Protein AF-A0AAW9Q5Q1-F1 (afdb_monomer)

Structure (mmCIF, N/CA/C/O backbone):
data_AF-A0AAW9Q5Q1-F1
#
_entry.id   AF-A0AAW9Q5Q1-F1
#
loop_
_atom_site.group_PDB
_atom_site.id
_atom_site.type_symbol
_atom_site.label_atom_id
_atom_site.label_alt_id
_atom_site.label_comp_id
_atom_site.label_asym_id
_atom_site.label_entity_id
_atom_site.label_seq_id
_atom_site.pdbx_PDB_ins_code
_atom_site.Cartn_x
_atom_site.Cartn_y
_atom_site.Cartn_z
_atom_site.occupancy
_atom_site.B_iso_or_equiv
_atom_site.auth_seq_id
_atom_site.auth_comp_id
_atom_site.auth_asym_id
_atom_site.auth_atom_id
_atom_site.pdbx_PDB_model_num
ATOM 1 N N . MET A 1 1 ? 10.156 8.462 -27.350 1.00 84.69 1 MET A N 1
ATOM 2 C CA . MET A 1 1 ? 9.986 7.438 -26.297 1.00 84.69 1 MET A CA 1
ATOM 3 C C . MET A 1 1 ? 8.767 6.543 -26.517 1.00 84.69 1 MET A C 1
ATOM 5 O O . MET A 1 1 ? 8.974 5.349 -26.672 1.00 84.69 1 MET A O 1
ATOM 9 N N . GLN A 1 2 ? 7.531 7.062 -26.599 1.00 87.19 2 GLN A N 1
ATOM 10 C CA . GLN A 1 2 ? 6.321 6.231 -26.801 1.00 87.19 2 GLN A CA 1
ATOM 11 C C . GLN A 1 2 ? 6.418 5.290 -28.018 1.00 87.19 2 GLN A C 1
ATOM 13 O O . GLN A 1 2 ? 6.232 4.084 -27.881 1.00 87.19 2 GLN A O 1
ATOM 18 N N . ASN A 1 3 ? 6.809 5.815 -29.186 1.00 87.56 3 ASN A N 1
ATOM 19 C CA . ASN A 1 3 ? 6.997 5.007 -30.400 1.00 87.56 3 ASN A CA 1
ATOM 20 C C . ASN A 1 3 ? 8.077 3.926 -30.231 1.00 87.56 3 ASN A C 1
ATOM 22 O O . ASN A 1 3 ? 7.884 2.798 -30.675 1.00 87.56 3 ASN A O 1
ATOM 26 N N . THR A 1 4 ? 9.180 4.247 -29.545 1.00 88.12 4 THR A N 1
ATOM 27 C CA . THR A 1 4 ? 10.246 3.288 -29.212 1.00 88.12 4 THR A CA 1
ATOM 28 C C . THR A 1 4 ? 9.695 2.132 -28.375 1.00 88.12 4 THR A C 1
ATOM 30 O O . THR A 1 4 ? 9.920 0.970 -28.703 1.00 88.12 4 THR A O 1
ATOM 33 N N . LEU A 1 5 ? 8.940 2.442 -27.314 1.00 90.19 5 LEU A N 1
ATOM 34 C CA . LEU A 1 5 ? 8.347 1.443 -26.424 1.00 90.19 5 LEU A CA 1
ATOM 35 C C . LEU A 1 5 ? 7.336 0.561 -27.166 1.00 90.19 5 LEU A C 1
ATOM 37 O O . LEU A 1 5 ? 7.416 -0.661 -27.069 1.00 90.19 5 LEU A O 1
ATOM 41 N N . ARG A 1 6 ? 6.431 1.161 -27.954 1.00 89.88 6 ARG A N 1
ATOM 42 C CA . ARG A 1 6 ? 5.458 0.417 -28.771 1.00 89.88 6 ARG A CA 1
ATOM 43 C C . ARG A 1 6 ? 6.152 -0.516 -29.760 1.00 89.88 6 ARG A C 1
ATOM 45 O O . ARG A 1 6 ? 5.805 -1.693 -29.825 1.00 89.88 6 ARG A O 1
ATOM 52 N N . SER A 1 7 ? 7.155 -0.009 -30.479 1.00 90.62 7 SER A N 1
ATOM 53 C CA . SER A 1 7 ? 7.924 -0.804 -31.435 1.00 90.62 7 SER A CA 1
ATOM 54 C C . SER A 1 7 ? 8.575 -2.004 -30.757 1.00 90.62 7 SER A C 1
ATOM 56 O O . SER A 1 7 ? 8.438 -3.107 -31.267 1.00 90.62 7 SER A O 1
ATOM 58 N N . LEU A 1 8 ? 9.236 -1.818 -29.610 1.00 90.94 8 LEU A N 1
ATOM 59 C CA . LEU A 1 8 ? 9.906 -2.910 -28.898 1.00 90.94 8 LEU A CA 1
ATOM 60 C C . LEU A 1 8 ? 8.925 -3.930 -28.317 1.00 90.94 8 LEU A C 1
ATOM 62 O O . LEU A 1 8 ? 9.209 -5.124 -28.324 1.00 90.94 8 LEU A O 1
ATOM 66 N N . ILE A 1 9 ? 7.758 -3.491 -27.840 1.00 91.31 9 ILE A N 1
ATOM 67 C CA . ILE A 1 9 ? 6.713 -4.409 -27.368 1.00 91.31 9 ILE A CA 1
ATOM 68 C C . ILE A 1 9 ? 6.204 -5.291 -28.511 1.00 91.31 9 ILE A C 1
ATOM 70 O O . ILE A 1 9 ? 5.976 -6.479 -28.294 1.00 91.31 9 ILE A O 1
ATOM 74 N N . GLN A 1 10 ? 6.069 -4.735 -29.718 1.00 88.25 10 GLN A N 1
ATOM 75 C CA . GLN A 1 10 ? 5.626 -5.471 -30.904 1.00 88.25 10 GLN A CA 1
ATOM 76 C C . GLN A 1 10 ? 6.724 -6.357 -31.509 1.00 88.25 10 GLN A C 1
ATOM 78 O O . GLN A 1 10 ? 6.424 -7.455 -31.969 1.00 88.25 10 GLN A O 1
ATOM 83 N N . SER A 1 11 ? 7.982 -5.901 -31.520 1.00 86.19 11 SER A N 1
ATOM 84 C CA . SER A 1 11 ? 9.087 -6.576 -32.215 1.00 86.19 11 SER A CA 1
ATOM 85 C C . SER A 1 11 ? 9.863 -7.589 -31.367 1.00 86.19 11 SER A C 1
ATOM 87 O O . SER A 1 11 ? 10.643 -8.355 -31.928 1.00 86.19 11 SER A O 1
ATOM 89 N N . GLY A 1 12 ? 9.651 -7.623 -30.045 1.00 81.44 12 GLY A N 1
ATOM 90 C CA . GLY A 1 12 ? 10.253 -8.607 -29.137 1.00 81.44 12 GLY A CA 1
ATOM 91 C C . GLY A 1 12 ? 11.091 -7.976 -28.026 1.00 81.44 12 GLY A C 1
ATOM 92 O O . GLY A 1 12 ? 12.317 -8.046 -28.035 1.00 81.44 12 GLY A O 1
ATOM 93 N N . TRP A 1 13 ? 10.436 -7.388 -27.023 1.00 89.69 13 TRP A N 1
ATOM 94 C CA . TRP A 1 13 ? 11.090 -6.709 -25.895 1.00 89.69 13 TRP A CA 1
ATOM 95 C C . TRP A 1 13 ? 12.001 -7.626 -25.063 1.00 89.69 13 TRP A C 1
ATOM 97 O O . TRP A 1 13 ? 12.883 -7.135 -24.361 1.00 89.69 13 TRP A O 1
ATOM 107 N N . GLN A 1 14 ? 11.806 -8.945 -25.134 1.00 89.75 14 GLN A N 1
ATOM 108 C CA . GLN A 1 14 ? 12.560 -9.942 -24.373 1.00 89.75 14 GLN A CA 1
ATOM 109 C C . GLN A 1 14 ? 14.050 -9.959 -24.736 1.00 89.75 14 GLN A C 1
ATOM 111 O O . GLN A 1 14 ? 14.874 -10.271 -23.879 1.00 89.75 14 GLN A O 1
ATOM 116 N N . SER A 1 15 ? 14.410 -9.603 -25.974 1.00 91.31 15 SER A N 1
ATOM 117 C CA . SER A 1 15 ? 15.810 -9.508 -26.404 1.00 91.31 15 SER A CA 1
ATOM 118 C C . SER A 1 15 ? 16.468 -8.179 -26.026 1.00 91.31 15 SER A C 1
ATOM 120 O O . SER A 1 15 ? 17.655 -8.002 -26.285 1.00 91.31 15 SER A O 1
ATOM 122 N N . ASN A 1 16 ? 15.723 -7.243 -25.425 1.00 94.81 16 ASN A N 1
ATOM 123 C CA . ASN A 1 16 ? 16.218 -5.944 -24.986 1.00 94.81 16 ASN A CA 1
ATOM 124 C C . ASN A 1 16 ? 16.379 -5.925 -23.446 1.00 94.81 16 ASN A C 1
ATOM 126 O O . ASN A 1 16 ? 15.389 -5.803 -22.715 1.00 94.81 16 ASN A O 1
ATOM 130 N N . PRO A 1 17 ? 17.619 -6.018 -22.924 1.00 95.88 17 PRO A N 1
ATOM 131 C CA . PRO A 1 17 ? 17.900 -5.994 -21.488 1.00 95.88 17 PRO A CA 1
ATOM 132 C C . PRO A 1 17 ? 17.318 -4.797 -20.722 1.00 95.88 17 PRO A C 1
ATOM 134 O O . PRO A 1 17 ? 16.882 -4.960 -19.578 1.00 95.88 17 PRO A O 1
ATOM 137 N N . ALA A 1 18 ? 17.289 -3.604 -21.324 1.00 95.50 18 ALA A N 1
ATOM 138 C CA . ALA A 1 18 ? 16.719 -2.411 -20.698 1.00 95.50 18 ALA A CA 1
ATOM 139 C C . ALA A 1 18 ? 15.202 -2.563 -20.503 1.00 95.50 18 ALA A C 1
ATOM 141 O O . ALA A 1 18 ? 14.685 -2.353 -19.402 1.00 95.50 18 ALA A O 1
ATOM 142 N N . MET A 1 19 ? 14.499 -3.030 -21.539 1.00 95.25 19 MET A N 1
ATOM 143 C CA . MET A 1 19 ? 13.068 -3.333 -21.454 1.00 95.25 19 MET A CA 1
ATOM 144 C C . MET A 1 19 ? 12.773 -4.427 -20.430 1.00 95.25 19 MET A C 1
ATOM 146 O O . MET A 1 19 ? 11.847 -4.280 -19.634 1.00 95.25 19 MET A O 1
ATOM 150 N N . HIS A 1 20 ? 13.583 -5.488 -20.381 1.00 95.06 20 HIS A N 1
ATOM 151 C CA . HIS A 1 20 ? 13.410 -6.539 -19.381 1.00 95.06 20 HIS A CA 1
ATOM 152 C C . HIS A 1 20 ? 13.513 -5.994 -17.950 1.00 95.06 20 HIS A C 1
ATOM 154 O O . HIS A 1 20 ? 12.745 -6.399 -17.074 1.00 95.06 20 HIS A O 1
ATOM 160 N N . LYS A 1 21 ? 14.429 -5.052 -17.692 1.00 95.25 21 LYS A N 1
ATOM 161 C CA . LYS A 1 21 ? 14.525 -4.389 -16.385 1.00 95.25 21 LYS A CA 1
ATOM 162 C C . LYS A 1 21 ? 13.279 -3.568 -16.064 1.00 95.25 21 LYS A C 1
ATOM 164 O O . LYS A 1 21 ? 12.769 -3.703 -14.959 1.00 95.25 21 LYS A O 1
ATOM 169 N N . ILE A 1 22 ? 12.763 -2.784 -17.012 1.00 95.19 22 ILE A N 1
ATOM 170 C CA . ILE A 1 22 ? 11.556 -1.963 -16.809 1.00 95.19 22 ILE A CA 1
ATOM 171 C C . ILE A 1 22 ? 10.331 -2.840 -16.519 1.00 95.19 22 ILE A C 1
ATOM 173 O O . ILE A 1 22 ? 9.638 -2.612 -15.531 1.00 95.19 22 ILE A O 1
ATOM 177 N N . ILE A 1 23 ? 10.085 -3.869 -17.335 1.00 95.62 23 ILE A N 1
ATOM 178 C CA . ILE A 1 23 ? 8.922 -4.756 -17.170 1.00 95.62 23 ILE A CA 1
ATOM 179 C C . ILE A 1 23 ? 9.030 -5.580 -15.880 1.00 95.62 23 ILE A C 1
ATOM 181 O O . ILE A 1 23 ? 8.045 -5.724 -15.155 1.00 95.62 23 ILE A O 1
ATOM 185 N N . SER A 1 24 ? 10.223 -6.088 -15.548 1.00 95.38 24 SER A N 1
ATOM 186 C CA . SER A 1 24 ? 10.443 -6.807 -14.287 1.00 95.38 24 SER A CA 1
ATOM 187 C C . SER A 1 24 ? 10.256 -5.902 -13.067 1.00 95.38 24 SER A C 1
ATOM 189 O O . SER A 1 24 ? 9.678 -6.332 -12.070 1.00 95.38 24 SER A O 1
ATOM 191 N N . ASP A 1 25 ? 10.716 -4.653 -13.137 1.00 96.12 25 ASP A N 1
ATOM 192 C CA . ASP A 1 25 ? 10.523 -3.666 -12.077 1.00 96.12 25 ASP A CA 1
ATOM 193 C C . ASP A 1 25 ? 9.037 -3.315 -11.907 1.00 96.12 25 ASP A C 1
ATOM 195 O O . ASP A 1 25 ? 8.519 -3.376 -10.796 1.00 96.12 25 ASP A O 1
ATOM 199 N N . TYR A 1 26 ? 8.304 -3.102 -13.002 1.00 95.62 26 TYR A N 1
ATOM 200 C CA . TYR A 1 26 ? 6.851 -2.906 -12.974 1.00 95.62 26 TYR A CA 1
ATOM 201 C C . TYR A 1 26 ? 6.104 -4.094 -12.335 1.00 95.62 26 TYR A C 1
ATOM 203 O O . TYR A 1 26 ? 5.207 -3.906 -11.511 1.00 95.62 26 TYR A O 1
ATOM 211 N N . ALA A 1 27 ? 6.515 -5.331 -12.632 1.00 96.75 27 ALA A N 1
ATOM 212 C CA . ALA A 1 27 ? 5.960 -6.516 -11.975 1.00 96.75 27 ALA A CA 1
ATOM 213 C C . ALA A 1 27 ? 6.239 -6.516 -10.460 1.00 96.75 27 ALA A C 1
ATOM 215 O O . ALA A 1 27 ? 5.338 -6.781 -9.661 1.00 96.75 27 ALA A O 1
ATOM 216 N N . LYS A 1 28 ? 7.470 -6.178 -10.044 1.00 96.31 28 LYS A N 1
ATOM 217 C CA . LYS A 1 28 ? 7.860 -6.079 -8.625 1.00 96.31 28 LYS A CA 1
ATOM 218 C C . LYS A 1 28 ? 7.087 -4.991 -7.885 1.00 96.31 28 LYS A C 1
ATOM 220 O O . LYS A 1 28 ? 6.709 -5.207 -6.736 1.00 96.31 28 LYS A O 1
ATOM 225 N N . TYR A 1 29 ? 6.825 -3.860 -8.535 1.00 94.56 29 TYR A N 1
ATOM 226 C CA . TYR A 1 29 ? 6.002 -2.776 -8.002 1.00 94.56 29 TYR A CA 1
ATOM 227 C C . TYR A 1 29 ? 4.614 -3.286 -7.600 1.00 94.56 29 TYR A C 1
ATOM 229 O O . TYR A 1 29 ? 4.195 -3.149 -6.447 1.00 94.56 29 TYR A O 1
ATOM 237 N N . HIS A 1 30 ? 3.932 -3.960 -8.524 1.00 96.44 30 HIS A N 1
ATOM 238 C CA . HIS A 1 30 ? 2.610 -4.517 -8.264 1.00 96.44 30 HIS A CA 1
ATOM 239 C C . HIS A 1 30 ? 2.651 -5.692 -7.278 1.00 96.44 30 HIS A C 1
ATOM 241 O O . HIS A 1 30 ? 1.782 -5.796 -6.413 1.00 96.44 30 HIS A O 1
ATOM 247 N N . ALA A 1 31 ? 3.688 -6.532 -7.327 1.00 97.00 31 ALA A N 1
ATOM 248 C CA . ALA A 1 31 ? 3.880 -7.605 -6.355 1.00 97.00 31 ALA A CA 1
ATOM 249 C C . ALA A 1 31 ? 4.057 -7.066 -4.923 1.00 97.00 31 ALA A C 1
ATOM 251 O O . ALA A 1 31 ? 3.482 -7.620 -3.987 1.00 97.00 31 ALA A O 1
ATOM 252 N N . ALA A 1 32 ? 4.785 -5.960 -4.735 1.00 96.06 32 ALA A N 1
ATOM 253 C CA . ALA A 1 32 ? 4.930 -5.317 -3.430 1.00 96.06 32 ALA A CA 1
ATOM 254 C C . ALA A 1 32 ? 3.574 -4.860 -2.862 1.00 96.06 32 ALA A C 1
ATOM 256 O O . ALA A 1 32 ? 3.294 -5.080 -1.680 1.00 96.06 32 ALA A O 1
ATOM 257 N N . LEU A 1 33 ? 2.706 -4.289 -3.707 1.00 95.88 33 LEU A N 1
ATOM 258 C CA . LEU A 1 33 ? 1.334 -3.937 -3.331 1.00 95.88 33 LEU A CA 1
ATOM 259 C C . LEU A 1 33 ? 0.493 -5.160 -2.959 1.00 95.88 33 LEU A C 1
ATOM 261 O O . LEU A 1 33 ? -0.235 -5.116 -1.968 1.00 95.88 33 LEU A O 1
ATOM 265 N N . VAL A 1 34 ? 0.602 -6.250 -3.721 1.00 97.88 34 VAL A N 1
ATOM 266 C CA . VAL A 1 34 ? -0.107 -7.508 -3.441 1.00 97.88 34 VAL A CA 1
ATOM 267 C C . VAL A 1 34 ? 0.318 -8.083 -2.095 1.00 97.88 34 VAL A C 1
ATOM 269 O O . VAL A 1 34 ? -0.537 -8.461 -1.299 1.00 97.88 34 VAL A O 1
ATOM 272 N N . ILE A 1 35 ? 1.621 -8.112 -1.805 1.00 97.38 35 ILE A N 1
ATOM 273 C CA . ILE A 1 35 ? 2.157 -8.681 -0.564 1.00 97.38 35 ILE A CA 1
ATOM 274 C C . ILE A 1 35 ? 1.750 -7.829 0.643 1.00 97.38 35 ILE A C 1
ATOM 276 O O . ILE A 1 35 ? 1.148 -8.341 1.588 1.00 97.38 35 ILE A O 1
ATOM 280 N N . ALA A 1 36 ? 2.038 -6.524 0.620 1.00 96.44 36 ALA A N 1
ATOM 281 C CA . ALA A 1 36 ? 1.730 -5.646 1.749 1.00 96.44 36 ALA A CA 1
ATOM 282 C C . ALA A 1 36 ? 0.219 -5.459 1.934 1.00 96.44 36 ALA A C 1
ATOM 284 O O . ALA A 1 36 ? -0.298 -5.579 3.046 1.00 96.44 36 ALA A O 1
ATOM 285 N N . GLY A 1 37 ? -0.504 -5.219 0.839 1.00 97.31 37 GLY A N 1
ATOM 286 C CA . GLY A 1 37 ? -1.958 -5.126 0.833 1.00 97.31 37 GLY A CA 1
ATOM 287 C C . GLY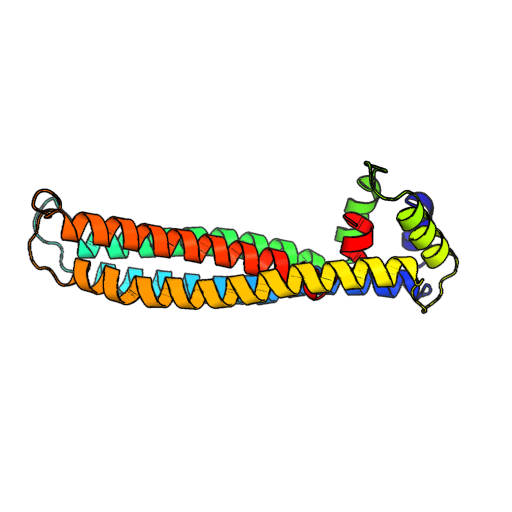 A 1 37 ? -2.628 -6.423 1.278 1.00 97.31 37 GLY A C 1
ATOM 288 O O . GLY A 1 37 ? -3.575 -6.383 2.062 1.00 97.31 37 GLY A O 1
ATOM 289 N N . GLY A 1 38 ? -2.115 -7.574 0.840 1.00 98.12 38 GLY A N 1
ATOM 290 C CA . GLY A 1 38 ? -2.593 -8.895 1.242 1.00 98.12 38 GLY A CA 1
ATOM 291 C C . GLY A 1 38 ? -2.420 -9.133 2.740 1.00 98.12 38 GLY A C 1
ATOM 292 O O . GLY A 1 38 ? -3.372 -9.537 3.406 1.00 98.12 38 GLY A O 1
ATOM 293 N N . LEU A 1 39 ? -1.257 -8.787 3.303 1.00 98.31 39 LEU A N 1
ATOM 294 C CA . LEU A 1 39 ? -1.018 -8.870 4.745 1.00 98.31 39 LEU A CA 1
ATOM 295 C C . LEU A 1 39 ? -2.024 -8.022 5.540 1.00 98.31 39 LEU A C 1
ATOM 297 O O . LEU A 1 39 ? -2.664 -8.530 6.463 1.00 98.31 39 LEU A O 1
ATOM 301 N N . PHE A 1 40 ? -2.217 -6.753 5.165 1.00 98.12 40 PHE A N 1
ATOM 302 C CA . PHE A 1 40 ? -3.206 -5.893 5.824 1.00 98.12 40 PHE A CA 1
ATOM 303 C C . PHE A 1 40 ? -4.638 -6.404 5.644 1.00 98.12 40 PHE A C 1
ATOM 305 O O . PHE A 1 40 ? -5.420 -6.366 6.591 1.00 98.12 40 PHE A O 1
ATOM 312 N N . THR A 1 41 ? -4.971 -6.944 4.471 1.00 98.56 41 THR A N 1
ATOM 313 C CA . THR A 1 41 ? -6.277 -7.561 4.202 1.00 98.56 41 THR A CA 1
ATOM 314 C C . THR A 1 41 ? -6.539 -8.724 5.158 1.00 98.56 41 THR A C 1
ATOM 316 O O . THR A 1 41 ? -7.585 -8.758 5.804 1.00 98.56 41 THR A O 1
ATOM 319 N N . LEU A 1 42 ? -5.577 -9.638 5.327 1.00 98.69 42 LEU A N 1
ATOM 320 C CA . LEU A 1 42 ? -5.700 -10.774 6.248 1.00 98.69 42 LEU A CA 1
ATOM 321 C C . LEU A 1 42 ? -5.868 -10.322 7.705 1.00 98.69 42 LEU A C 1
ATOM 323 O O . LEU A 1 42 ? -6.707 -10.866 8.430 1.00 98.69 42 LEU A O 1
ATOM 327 N N . ILE A 1 43 ? -5.118 -9.300 8.129 1.00 98.50 43 ILE A N 1
ATOM 328 C CA . ILE A 1 43 ? -5.251 -8.703 9.466 1.00 98.50 43 ILE A CA 1
ATOM 329 C C . ILE A 1 43 ? -6.654 -8.109 9.651 1.00 98.50 43 ILE A C 1
ATOM 331 O O . ILE A 1 43 ? -7.306 -8.373 10.662 1.00 98.50 43 ILE A O 1
ATOM 335 N N . LEU A 1 44 ? -7.152 -7.344 8.677 1.00 98.56 44 LEU A N 1
ATOM 336 C CA . LEU A 1 44 ? -8.465 -6.699 8.743 1.00 98.56 44 LEU A CA 1
ATOM 337 C C . LEU A 1 44 ? -9.618 -7.711 8.729 1.00 98.56 44 LEU A C 1
ATOM 339 O O . LEU A 1 44 ? -10.558 -7.554 9.508 1.00 98.56 44 LEU A O 1
ATOM 343 N N . ILE A 1 45 ? -9.534 -8.776 7.923 1.00 98.69 45 ILE A N 1
ATOM 344 C CA . ILE A 1 45 ? -10.502 -9.886 7.943 1.00 98.69 45 ILE A CA 1
ATOM 345 C C . ILE A 1 45 ? -10.507 -10.547 9.322 1.00 98.69 45 ILE A C 1
ATOM 347 O O . ILE A 1 45 ? -11.570 -10.734 9.915 1.00 98.69 45 ILE A O 1
ATOM 351 N N . SER A 1 46 ? -9.325 -10.846 9.866 1.00 98.62 46 SER A N 1
ATOM 352 C CA . SER A 1 46 ? -9.187 -11.464 11.190 1.00 98.62 46 SER A CA 1
ATOM 353 C C . SER A 1 46 ? -9.798 -10.589 12.288 1.00 98.62 46 SER A C 1
ATOM 355 O O . SER A 1 46 ? -10.532 -11.086 13.146 1.00 98.62 46 SER A O 1
ATOM 357 N N . LEU A 1 47 ? -9.561 -9.273 12.237 1.00 97.88 47 LEU A N 1
ATOM 358 C CA . LEU A 1 47 ? -10.176 -8.299 13.139 1.00 97.88 47 LEU A CA 1
ATOM 359 C C . LEU A 1 47 ? -11.698 -8.246 12.971 1.00 97.88 47 LEU A C 1
ATOM 361 O O . LEU A 1 47 ? -12.415 -8.278 13.971 1.00 97.88 47 LEU A O 1
ATOM 365 N N . SER A 1 48 ? -12.200 -8.216 11.736 1.00 98.44 48 SER A N 1
ATOM 366 C CA . SER A 1 48 ? -13.638 -8.192 11.454 1.00 98.44 48 SER A CA 1
ATOM 367 C C . SER A 1 48 ? -14.336 -9.423 12.027 1.00 98.44 48 SER A C 1
ATOM 369 O O . SER A 1 48 ? -15.301 -9.294 12.787 1.00 98.44 48 SER A O 1
ATOM 371 N N . VAL A 1 49 ? -13.784 -10.615 11.777 1.00 98.44 49 VAL A N 1
ATOM 372 C CA . VAL A 1 49 ? -14.272 -11.882 12.338 1.00 98.44 49 VAL A CA 1
ATOM 373 C C . VAL A 1 49 ? -14.238 -11.847 13.864 1.00 98.44 49 VAL A C 1
ATOM 375 O O . VAL A 1 49 ? -15.243 -12.154 14.509 1.00 98.44 49 VAL A O 1
ATOM 378 N N . PHE A 1 50 ? -13.120 -11.423 14.461 1.00 98.12 50 PHE A N 1
ATOM 379 C CA . PHE A 1 50 ? -12.988 -11.297 15.912 1.00 98.12 50 PHE A CA 1
ATOM 380 C C . PHE A 1 50 ? -14.068 -10.383 16.513 1.00 98.12 50 PHE A C 1
ATOM 382 O O . PHE A 1 50 ? -14.737 -10.760 17.482 1.00 98.12 50 PHE A O 1
ATOM 389 N N . PHE A 1 51 ? -14.285 -9.203 15.930 1.00 97.75 51 PHE A N 1
ATOM 390 C CA . PHE A 1 51 ? -15.288 -8.254 16.402 1.00 97.75 51 PHE A CA 1
ATOM 391 C C . PHE A 1 51 ? -16.716 -8.762 16.198 1.00 97.75 51 PHE A C 1
ATOM 393 O O . PHE A 1 51 ? -17.554 -8.580 17.082 1.00 97.75 51 PHE A O 1
ATOM 400 N N . TRP A 1 52 ? -16.988 -9.486 15.112 1.00 97.69 52 TRP A N 1
ATOM 401 C CA . TRP A 1 52 ? -18.289 -10.110 14.878 1.00 97.69 52 TRP A CA 1
ATOM 402 C C . TRP A 1 52 ? -18.589 -11.226 15.886 1.00 97.69 52 TRP A C 1
ATOM 404 O O . TRP A 1 52 ? -19.705 -11.322 16.404 1.00 97.69 52 TRP A O 1
ATOM 414 N N . ILE A 1 53 ? -17.581 -12.035 16.236 1.00 97.06 53 ILE A N 1
ATOM 415 C CA . ILE A 1 53 ? -17.684 -13.049 17.294 1.00 97.06 53 ILE A CA 1
ATOM 416 C C . ILE A 1 53 ? -18.005 -12.380 18.636 1.00 97.06 53 ILE A C 1
ATOM 418 O O . ILE A 1 53 ? -18.901 -12.833 19.350 1.00 97.06 53 ILE A O 1
ATOM 422 N N . LYS A 1 54 ? -17.309 -11.291 18.988 1.00 94.69 54 LYS A N 1
ATOM 423 C CA . LYS A 1 54 ? -17.570 -10.540 20.228 1.00 94.69 54 LYS A CA 1
ATOM 424 C C . LYS A 1 54 ? -18.964 -9.912 20.238 1.00 94.69 54 LYS A C 1
ATOM 426 O O . LYS A 1 54 ? -19.689 -10.078 21.214 1.00 94.69 54 LYS A O 1
ATOM 431 N N . PHE A 1 55 ? -19.378 -9.291 19.137 1.00 93.31 55 PHE A N 1
ATOM 432 C CA . PHE A 1 55 ? -20.712 -8.715 18.970 1.00 93.31 55 PHE A CA 1
ATOM 433 C C . PHE A 1 55 ? -21.834 -9.745 19.187 1.00 93.31 55 PHE A C 1
ATOM 435 O O . PHE A 1 55 ? -22.807 -9.458 19.892 1.00 93.31 55 PHE A O 1
ATOM 442 N N . LYS A 1 56 ? -21.691 -10.955 18.623 1.00 92.69 56 LYS A N 1
ATOM 443 C CA . LYS A 1 56 ? -22.675 -12.044 18.767 1.00 92.69 56 LYS A CA 1
ATOM 444 C C . LYS A 1 56 ? -22.777 -12.581 20.196 1.00 92.69 56 LYS A C 1
ATOM 446 O O . LYS A 1 56 ? -23.869 -12.958 20.609 1.00 92.69 56 LYS A O 1
ATOM 451 N N . LYS A 1 57 ? -21.672 -12.602 20.951 1.00 91.31 57 LYS A N 1
ATOM 452 C CA . LYS A 1 57 ? -21.639 -13.108 22.337 1.00 91.31 57 LYS A CA 1
ATOM 453 C C . LYS A 1 57 ? -22.339 -12.192 23.344 1.00 91.31 57 LYS A C 1
ATOM 455 O O . LYS A 1 57 ? -22.716 -12.662 24.410 1.00 91.31 57 LYS A O 1
ATOM 460 N N . ILE A 1 58 ? -22.518 -10.907 23.031 1.00 86.19 58 ILE A N 1
ATOM 461 C CA . ILE A 1 58 ? -23.131 -9.948 23.958 1.00 86.19 58 ILE A CA 1
ATOM 462 C C . ILE A 1 58 ? -24.665 -10.101 23.940 1.00 86.19 58 ILE A C 1
ATOM 464 O O . ILE A 1 58 ? -25.281 -9.850 22.887 1.00 86.19 58 ILE A O 1
ATOM 468 N N . PRO A 1 59 ? -25.302 -10.448 25.081 1.00 77.88 59 PRO A N 1
ATOM 469 C CA . PRO A 1 59 ? -26.750 -10.614 25.181 1.00 77.88 59 PRO A CA 1
ATOM 470 C C . PRO A 1 59 ? -27.512 -9.366 24.725 1.00 77.88 59 PRO A C 1
ATOM 472 O O . PRO A 1 59 ? -27.048 -8.232 24.865 1.00 77.88 59 PRO A O 1
ATOM 475 N N . LYS A 1 60 ? -28.705 -9.552 24.154 1.00 69.00 60 LYS A N 1
ATOM 476 C CA . LYS A 1 60 ? -29.600 -8.428 23.850 1.00 69.00 60 LYS A CA 1
ATOM 477 C C . LYS A 1 60 ? -30.225 -7.946 25.163 1.00 69.00 60 LYS A C 1
ATOM 479 O O . LYS A 1 60 ? -31.018 -8.661 25.763 1.00 69.00 60 LYS A O 1
ATOM 484 N N . THR A 1 61 ? -29.881 -6.743 25.606 1.00 63.09 61 THR A N 1
ATOM 485 C CA . THR A 1 61 ? -30.526 -6.097 26.756 1.00 63.09 61 THR A CA 1
ATOM 486 C C . THR A 1 61 ? -31.816 -5.406 26.308 1.00 63.09 61 THR A C 1
ATOM 488 O O . THR A 1 61 ? -31.761 -4.324 25.727 1.00 63.09 61 THR A O 1
ATOM 491 N N . GLY A 1 62 ? -32.973 -6.019 26.577 1.00 60.06 62 GLY A N 1
ATOM 492 C CA . GLY A 1 62 ? -34.295 -5.400 26.395 1.00 60.06 62 GLY A CA 1
ATOM 493 C C . GLY A 1 62 ? -34.667 -5.005 24.953 1.00 60.06 62 GLY A C 1
ATOM 494 O O . GLY A 1 62 ? -33.911 -5.204 24.005 1.00 60.06 62 GLY A O 1
ATOM 495 N N . LYS A 1 63 ? -35.880 -4.460 24.780 1.00 59.78 63 LYS A N 1
ATOM 496 C CA . LYS A 1 63 ? -36.546 -4.351 23.468 1.00 59.78 63 LYS A CA 1
ATOM 497 C C . LYS A 1 63 ? -35.902 -3.387 22.452 1.00 59.78 63 LYS A C 1
ATOM 499 O O . LYS A 1 63 ? -36.196 -3.571 21.280 1.00 59.78 63 LYS A O 1
ATOM 504 N N . PHE A 1 64 ? -35.053 -2.407 22.815 1.00 56.12 64 PHE A N 1
ATOM 505 C CA . PHE A 1 64 ? -34.720 -1.343 21.836 1.00 56.12 64 PHE A CA 1
ATOM 506 C C . PHE A 1 64 ? -33.363 -0.605 21.897 1.00 56.12 64 PHE A C 1
ATOM 508 O O . PHE A 1 64 ? -33.154 0.278 21.067 1.00 56.12 64 PHE A O 1
ATOM 515 N N . LYS A 1 65 ? -32.404 -0.907 22.790 1.00 71.31 65 LYS A N 1
ATOM 516 C CA . LYS A 1 65 ? -31.101 -0.193 22.781 1.00 71.31 65 LYS A CA 1
ATOM 517 C C . LYS A 1 65 ? -29.900 -1.123 22.951 1.00 71.31 65 LYS A C 1
ATOM 519 O O . LYS A 1 65 ? -29.769 -1.805 23.961 1.00 71.31 65 LYS A O 1
ATOM 524 N N . TRP A 1 66 ? -29.000 -1.120 21.962 1.00 79.88 66 TRP A N 1
ATOM 525 C CA . TRP A 1 66 ? -27.678 -1.741 22.087 1.00 79.88 66 TRP A CA 1
ATOM 526 C C . TRP A 1 66 ? -26.835 -0.975 23.107 1.00 79.88 66 TRP A C 1
ATOM 528 O O . TRP A 1 66 ? -26.717 0.250 23.018 1.00 79.88 66 TRP A O 1
ATOM 538 N N . ILE A 1 67 ? -26.215 -1.702 24.038 1.00 85.31 67 ILE A N 1
ATOM 539 C CA . ILE A 1 67 ? -25.191 -1.139 24.922 1.00 85.31 67 ILE A CA 1
ATOM 540 C C . ILE A 1 67 ? -23.985 -0.651 24.111 1.00 85.31 67 ILE A C 1
ATOM 542 O O . ILE A 1 67 ? -23.704 -1.170 23.027 1.00 85.31 67 ILE A O 1
ATOM 546 N N . PHE A 1 68 ? -23.263 0.335 24.650 1.00 86.44 68 PHE A N 1
ATOM 547 C CA . PHE A 1 68 ? -22.110 0.959 23.995 1.00 86.44 68 PHE A CA 1
ATOM 548 C C . PHE A 1 68 ? -21.085 -0.072 23.501 1.00 86.44 68 PHE A C 1
ATOM 550 O O . PHE A 1 68 ? -20.707 -0.042 22.335 1.00 86.44 68 PHE A O 1
ATOM 557 N N . GLU A 1 69 ? -20.719 -1.049 24.336 1.00 89.50 69 GLU A N 1
ATOM 558 C CA . GLU A 1 69 ? -19.804 -2.137 23.963 1.00 89.50 69 GLU A CA 1
ATOM 559 C C . GLU A 1 69 ? -20.249 -2.870 22.686 1.00 89.50 69 GLU A C 1
ATOM 561 O O . GLU A 1 69 ? -19.455 -3.099 21.772 1.00 89.50 69 GLU A O 1
ATOM 566 N N . LYS A 1 70 ? -21.545 -3.183 22.583 1.00 90.19 70 LYS A N 1
ATOM 567 C CA . LYS A 1 70 ? -22.113 -3.866 21.420 1.00 90.19 70 LYS A CA 1
ATOM 568 C C . LYS A 1 70 ? -22.057 -2.991 20.166 1.00 90.19 70 LYS A C 1
ATOM 570 O O . LYS A 1 70 ? -21.735 -3.506 19.098 1.00 90.19 70 LYS A O 1
ATOM 575 N N . LYS A 1 71 ? -22.314 -1.681 20.291 1.00 91.25 71 LYS A N 1
ATOM 576 C CA . LYS A 1 71 ? -22.148 -0.723 19.183 1.00 91.25 71 LYS A CA 1
ATOM 577 C C . LYS A 1 71 ? -20.696 -0.653 18.720 1.00 91.25 71 LYS A C 1
ATOM 579 O O . LYS A 1 71 ? -20.449 -0.703 17.525 1.00 91.25 71 LYS A O 1
ATOM 584 N N . VAL A 1 72 ? -19.746 -0.580 19.651 1.00 93.44 72 VAL A N 1
ATOM 585 C CA . VAL A 1 72 ? -18.312 -0.503 19.345 1.00 93.44 72 VAL A CA 1
ATOM 586 C C . VAL A 1 72 ? -17.860 -1.731 18.559 1.00 93.44 72 VAL A C 1
ATOM 588 O O . VAL A 1 72 ? -17.281 -1.579 17.487 1.00 93.44 72 VAL A O 1
ATOM 591 N N . TYR A 1 73 ? -18.181 -2.943 19.025 1.00 95.69 73 TYR A N 1
ATOM 592 C CA . TYR A 1 73 ? -17.829 -4.160 18.288 1.00 95.69 73 TYR A CA 1
ATOM 593 C C . TYR A 1 73 ? -18.506 -4.252 16.921 1.00 95.69 73 TYR A C 1
ATOM 595 O O . TYR A 1 73 ? -17.863 -4.671 15.961 1.00 95.69 73 TYR A O 1
ATOM 603 N N . PHE A 1 74 ? -19.766 -3.827 16.807 1.00 95.88 74 PHE A N 1
ATOM 604 C CA . PHE A 1 74 ? -20.436 -3.745 15.512 1.00 95.88 74 PHE A CA 1
ATOM 605 C C . PHE A 1 74 ? -19.721 -2.772 14.565 1.00 95.88 74 PHE A C 1
ATOM 607 O O . PHE A 1 74 ? -19.368 -3.160 13.455 1.00 95.88 74 PHE A O 1
ATOM 614 N N . SER A 1 75 ? -19.448 -1.541 15.010 1.00 96.38 75 SER A N 1
ATOM 615 C CA . SER A 1 75 ? -18.786 -0.513 14.203 1.00 96.38 75 SER A CA 1
ATOM 616 C C . SER A 1 75 ? -17.381 -0.928 13.779 1.00 96.38 75 SER A C 1
ATOM 618 O O . SER A 1 75 ? -17.028 -0.761 12.618 1.00 96.38 75 SER A O 1
ATOM 620 N N . PHE A 1 76 ? -16.586 -1.509 14.681 1.00 97.62 76 PHE A N 1
ATOM 621 C CA . PHE A 1 76 ? -15.257 -2.012 14.337 1.00 97.62 76 PHE A CA 1
ATOM 622 C C . PHE A 1 76 ? -15.311 -3.209 13.388 1.00 97.62 76 PHE A C 1
ATOM 624 O O . PHE A 1 76 ? -14.511 -3.269 12.455 1.00 97.62 76 PHE A O 1
ATOM 631 N N . GLY A 1 77 ? -16.250 -4.139 13.585 1.00 98.12 77 GLY A N 1
ATOM 632 C CA . GLY A 1 77 ? -16.465 -5.265 12.674 1.00 98.12 77 GLY A CA 1
ATOM 633 C C . GLY A 1 77 ? -16.853 -4.803 11.268 1.00 98.12 77 GLY A C 1
ATOM 634 O O . GLY A 1 77 ? -16.274 -5.273 10.290 1.00 98.12 77 GLY A O 1
ATOM 635 N N . LEU A 1 78 ? -17.765 -3.831 11.178 1.00 98.44 78 LEU A N 1
ATOM 636 C CA . LEU A 1 78 ? -18.201 -3.229 9.919 1.00 98.44 78 LEU A CA 1
ATOM 637 C C . LEU A 1 78 ? -17.072 -2.444 9.240 1.00 98.44 78 LEU A C 1
ATOM 639 O O . LEU A 1 78 ? -16.796 -2.679 8.069 1.00 98.44 78 LEU A O 1
ATOM 643 N N . LEU A 1 79 ? -16.392 -1.553 9.969 1.00 98.44 79 LEU A N 1
ATOM 644 C CA . LEU A 1 79 ? -15.294 -0.743 9.435 1.00 98.44 79 LEU A CA 1
ATOM 645 C C . LEU A 1 79 ? -14.156 -1.624 8.912 1.00 98.44 79 LEU A C 1
ATOM 647 O O . LEU A 1 79 ? -13.726 -1.453 7.777 1.00 98.44 79 LEU A O 1
ATOM 651 N N . SER A 1 80 ? -13.690 -2.587 9.713 1.00 98.44 80 SER A N 1
ATOM 652 C CA . SER A 1 80 ? -12.632 -3.512 9.283 1.00 98.44 80 SER A CA 1
ATOM 653 C C . SER A 1 80 ? -13.062 -4.370 8.094 1.00 98.44 80 SER A C 1
ATOM 655 O O . SER A 1 80 ? -12.257 -4.573 7.192 1.00 98.44 80 SER A O 1
ATOM 657 N N . GLY A 1 81 ? -14.327 -4.802 8.040 1.00 98.56 81 GLY A N 1
ATOM 658 C CA . GLY A 1 81 ? -14.881 -5.523 6.893 1.00 98.56 81 GLY A CA 1
ATOM 659 C C . GLY A 1 81 ? -14.896 -4.682 5.613 1.00 98.56 81 GLY A C 1
ATOM 660 O O . GLY A 1 81 ? -14.413 -5.138 4.582 1.00 98.56 81 GLY A O 1
ATOM 661 N N . ILE A 1 8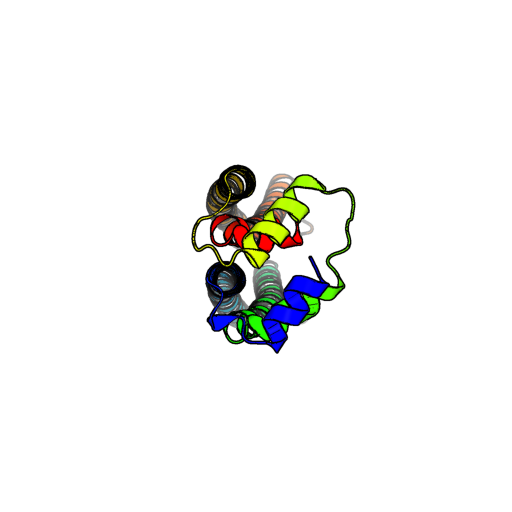2 ? -15.380 -3.436 5.677 1.00 98.62 82 ILE A N 1
ATOM 662 C CA . ILE A 1 82 ? -15.399 -2.516 4.526 1.00 98.62 82 ILE A CA 1
ATOM 663 C C . ILE A 1 82 ? -13.976 -2.243 4.031 1.00 98.62 82 ILE A C 1
ATOM 665 O O . ILE A 1 82 ? -13.704 -2.370 2.839 1.00 98.62 82 ILE A O 1
ATOM 669 N N . VAL A 1 83 ? -13.050 -1.909 4.936 1.00 98.44 83 VAL A N 1
ATOM 670 C CA . VAL A 1 83 ? -11.658 -1.628 4.555 1.00 98.44 83 VAL A CA 1
ATOM 671 C C . VAL A 1 83 ? -10.985 -2.882 3.986 1.00 98.44 83 VAL A C 1
ATOM 673 O O . VAL A 1 83 ? -10.278 -2.775 2.989 1.00 98.44 83 VAL A O 1
ATOM 676 N N . ALA A 1 84 ? -11.241 -4.072 4.545 1.00 98.56 84 ALA A N 1
ATOM 677 C CA . ALA A 1 84 ? -10.735 -5.334 4.001 1.00 98.56 84 ALA A CA 1
ATOM 678 C C . ALA A 1 84 ? -11.239 -5.600 2.577 1.00 98.56 84 ALA A C 1
ATOM 680 O O . ALA A 1 84 ? -10.457 -6.020 1.726 1.00 98.56 84 ALA A O 1
ATOM 681 N N . LEU A 1 85 ? -12.520 -5.339 2.299 1.00 98.50 85 LEU A N 1
ATOM 682 C CA . LEU A 1 85 ? -13.094 -5.490 0.960 1.00 98.50 85 LEU A CA 1
ATOM 683 C C . LEU A 1 85 ? -12.436 -4.538 -0.043 1.00 98.50 85 LEU A C 1
ATOM 685 O O . LEU A 1 85 ? -11.975 -4.984 -1.092 1.00 98.50 85 LEU A O 1
ATOM 689 N N . CYS A 1 86 ? -12.317 -3.250 0.297 1.00 98.00 86 CYS A N 1
ATOM 690 C CA . CYS A 1 86 ? -11.619 -2.280 -0.550 1.00 98.00 86 CYS A CA 1
ATOM 691 C C . CYS A 1 86 ? -10.160 -2.693 -0.796 1.00 98.00 86 CYS A C 1
ATOM 693 O O . CYS A 1 86 ? -9.684 -2.647 -1.929 1.00 98.00 86 CYS A O 1
ATOM 695 N N . MET A 1 87 ? -9.457 -3.144 0.247 1.00 97.69 87 MET A N 1
ATOM 696 C CA . MET A 1 87 ? -8.071 -3.593 0.127 1.00 97.69 87 MET A CA 1
ATOM 697 C C . MET A 1 87 ? -7.953 -4.857 -0.731 1.00 97.69 87 MET A C 1
ATOM 699 O O . MET A 1 87 ? -7.039 -4.951 -1.544 1.00 97.69 87 MET A O 1
ATOM 703 N N . THR A 1 88 ? -8.911 -5.782 -0.636 1.00 98.25 88 THR A N 1
ATOM 704 C CA . THR A 1 88 ? -8.979 -6.979 -1.489 1.00 98.25 88 THR A CA 1
ATOM 705 C C . THR A 1 88 ? -9.104 -6.603 -2.964 1.00 98.25 88 THR A C 1
ATOM 707 O O . THR A 1 88 ? -8.405 -7.182 -3.789 1.00 98.25 88 THR A O 1
ATOM 710 N N . LEU A 1 89 ? -9.937 -5.612 -3.306 1.00 97.75 89 LEU A N 1
ATOM 711 C CA . LEU A 1 89 ? -10.061 -5.124 -4.686 1.00 97.75 89 LEU A CA 1
ATOM 712 C C . LEU A 1 89 ? -8.741 -4.547 -5.201 1.00 97.75 89 LEU A C 1
ATOM 714 O O . LEU A 1 89 ? -8.319 -4.876 -6.308 1.00 97.75 89 LEU A O 1
ATOM 718 N N . ILE A 1 90 ? -8.064 -3.735 -4.383 1.00 96.06 90 ILE A N 1
ATOM 719 C CA . ILE A 1 90 ? -6.746 -3.192 -4.730 1.00 96.06 90 ILE A CA 1
ATOM 720 C C . ILE A 1 90 ? -5.751 -4.340 -4.933 1.00 96.06 90 ILE A C 1
ATOM 722 O O . ILE A 1 90 ? -5.060 -4.372 -5.946 1.00 96.06 90 ILE A O 1
ATOM 726 N N . VAL A 1 91 ? -5.686 -5.309 -4.018 1.00 98.00 91 VAL A N 1
ATOM 727 C CA . VAL A 1 91 ? -4.793 -6.473 -4.135 1.00 98.00 91 VAL A CA 1
ATOM 728 C C . VAL A 1 91 ? -5.089 -7.271 -5.403 1.00 98.00 91 VAL A C 1
ATOM 730 O O . VAL A 1 91 ? -4.158 -7.599 -6.129 1.00 98.00 91 VAL A O 1
ATOM 733 N N . ALA A 1 92 ? -6.359 -7.539 -5.710 1.00 97.62 92 ALA A N 1
ATOM 734 C CA . ALA A 1 92 ? -6.756 -8.288 -6.897 1.00 97.62 92 ALA A CA 1
ATOM 735 C C . ALA A 1 92 ? -6.350 -7.569 -8.192 1.00 97.62 92 ALA A C 1
ATOM 737 O O . ALA A 1 92 ? -5.721 -8.177 -9.055 1.00 97.62 92 ALA A O 1
ATOM 738 N N . ALA A 1 93 ? -6.628 -6.265 -8.295 1.00 95.69 93 ALA A N 1
ATOM 739 C CA . ALA A 1 93 ? -6.234 -5.461 -9.451 1.00 95.69 93 ALA A CA 1
ATOM 740 C C . ALA A 1 93 ? -4.707 -5.449 -9.646 1.00 95.69 93 ALA A C 1
ATOM 742 O O . ALA A 1 93 ? -4.207 -5.587 -10.761 1.00 95.69 93 ALA A O 1
ATOM 743 N N . ASN A 1 94 ? -3.950 -5.338 -8.551 1.00 96.44 94 ASN A N 1
ATOM 744 C CA . ASN A 1 94 ? -2.491 -5.352 -8.607 1.00 96.44 94 ASN A CA 1
ATOM 745 C C . ASN A 1 94 ? -1.922 -6.749 -8.887 1.00 96.44 94 ASN A C 1
ATOM 747 O O . ASN A 1 94 ? -0.893 -6.858 -9.547 1.00 96.44 94 ASN A O 1
ATOM 751 N N . ALA A 1 95 ? -2.591 -7.822 -8.464 1.00 97.50 95 ALA A N 1
ATOM 752 C CA . ALA A 1 95 ? -2.178 -9.185 -8.784 1.00 97.50 95 ALA A CA 1
ATOM 753 C C . ALA A 1 95 ? -2.210 -9.436 -10.296 1.00 97.50 95 ALA A C 1
ATOM 755 O O . ALA A 1 95 ? -1.267 -10.017 -10.831 1.00 97.50 95 ALA A O 1
ATOM 756 N N . THR A 1 96 ? -3.226 -8.929 -11.001 1.00 95.12 96 THR A N 1
ATOM 757 C CA . THR A 1 96 ? -3.296 -9.017 -12.467 1.00 95.12 96 THR A CA 1
ATOM 758 C C . THR A 1 96 ? -2.065 -8.400 -13.134 1.00 95.12 96 THR A C 1
ATOM 760 O O . THR A 1 96 ? -1.464 -9.041 -13.993 1.00 95.12 96 THR A O 1
ATOM 763 N N . ASN A 1 97 ? -1.626 -7.217 -12.694 1.00 95.44 97 ASN A N 1
ATOM 764 C CA . ASN A 1 97 ? -0.432 -6.563 -13.242 1.00 95.44 97 ASN A CA 1
ATOM 765 C C . ASN A 1 97 ? 0.883 -7.210 -12.778 1.00 95.44 97 ASN A C 1
ATOM 767 O O . ASN A 1 97 ? 1.882 -7.134 -13.485 1.00 95.44 97 ASN A O 1
ATOM 771 N N . ALA A 1 98 ? 0.911 -7.867 -11.617 1.00 96.25 98 ALA A N 1
ATOM 772 C CA . ALA A 1 98 ? 2.083 -8.622 -11.178 1.00 96.25 98 ALA A CA 1
ATOM 773 C C . ALA A 1 98 ? 2.292 -9.895 -12.020 1.00 96.25 98 ALA A C 1
ATOM 775 O O . ALA A 1 98 ? 3.425 -10.218 -12.373 1.00 96.25 98 ALA A O 1
ATOM 776 N N . PHE A 1 99 ? 1.207 -10.602 -12.364 1.00 95.94 99 PHE A N 1
ATOM 777 C CA . PHE A 1 99 ? 1.256 -11.817 -13.186 1.00 95.94 99 PHE A CA 1
ATOM 778 C C . PHE A 1 99 ? 1.342 -11.533 -14.690 1.00 95.94 99 PHE A C 1
ATOM 780 O O . PHE A 1 99 ? 1.983 -12.292 -15.414 1.00 95.94 99 PHE A O 1
ATOM 787 N N . ASN A 1 100 ? 0.725 -10.449 -15.166 1.00 94.19 100 ASN A N 1
ATOM 788 C CA . ASN A 1 100 ? 0.780 -10.012 -16.560 1.00 94.19 100 ASN A CA 1
ATOM 789 C C . ASN A 1 100 ? 1.244 -8.545 -16.667 1.00 94.19 100 ASN A C 1
ATOM 791 O O . ASN A 1 100 ? 0.452 -7.653 -16.993 1.00 94.19 100 ASN A O 1
ATOM 795 N N . PRO A 1 101 ? 2.534 -8.277 -16.395 1.00 94.62 101 PRO A N 1
ATOM 796 C CA . PRO A 1 101 ? 3.060 -6.916 -16.334 1.00 94.62 101 PRO A CA 1
ATOM 797 C C . PRO A 1 101 ? 3.060 -6.211 -17.687 1.00 94.62 101 PRO A C 1
ATOM 799 O O . PRO A 1 101 ? 2.877 -4.999 -17.737 1.00 94.62 101 PRO A O 1
ATOM 802 N N . LEU A 1 102 ? 3.225 -6.950 -18.790 1.00 92.88 102 LEU A N 1
ATOM 803 C CA . LEU A 1 102 ? 3.290 -6.361 -20.126 1.00 92.88 102 LEU A CA 1
ATOM 804 C C . LEU A 1 102 ? 1.962 -5.711 -20.524 1.00 92.88 102 LEU A C 1
ATOM 806 O O . LEU A 1 102 ? 1.966 -4.609 -21.067 1.00 92.88 102 LEU A O 1
ATOM 810 N N . HIS A 1 103 ? 0.838 -6.371 -20.230 1.00 91.50 103 HIS A N 1
ATOM 811 C CA . HIS A 1 103 ? -0.482 -5.831 -20.540 1.00 91.50 103 HIS A CA 1
ATOM 812 C C . HIS A 1 103 ? -0.730 -4.516 -19.790 1.00 91.50 103 HIS A C 1
ATOM 814 O O . HIS A 1 103 ? -0.977 -3.494 -20.426 1.00 91.50 103 HIS A O 1
ATOM 820 N N . GLY A 1 104 ? -0.574 -4.514 -18.461 1.00 90.56 104 GLY A N 1
ATOM 821 C CA . GLY A 1 104 ? -0.762 -3.309 -17.645 1.00 90.56 104 GLY A CA 1
ATOM 822 C C . GLY A 1 104 ? 0.187 -2.172 -18.033 1.00 90.56 104 GLY A C 1
ATOM 823 O O . GLY A 1 104 ? -0.245 -1.033 -18.192 1.00 90.56 104 GLY A O 1
ATOM 824 N N . PHE A 1 105 ? 1.462 -2.488 -18.277 1.00 91.81 105 PHE A N 1
ATOM 825 C CA . PHE A 1 105 ? 2.446 -1.505 -18.723 1.00 91.81 105 PHE A CA 1
ATOM 826 C C . PHE A 1 105 ? 2.083 -0.901 -20.085 1.00 91.81 105 PHE A C 1
ATOM 828 O O . PHE A 1 105 ? 2.214 0.305 -20.268 1.00 91.81 105 PHE A O 1
ATOM 835 N N . SER A 1 106 ? 1.586 -1.708 -21.030 1.00 90.88 106 SER A N 1
ATOM 836 C CA . SER A 1 106 ? 1.231 -1.232 -22.374 1.00 90.88 106 SER A CA 1
ATOM 837 C C . SER A 1 106 ? 0.123 -0.175 -22.376 1.00 90.88 106 SER A C 1
ATOM 839 O O . SER A 1 106 ? 0.194 0.764 -23.164 1.00 90.88 106 SER A O 1
ATOM 841 N N . LEU A 1 107 ? -0.837 -0.275 -21.448 1.00 89.38 107 LEU A N 1
ATOM 842 C CA . LEU A 1 107 ? -1.923 0.697 -21.290 1.00 89.38 107 LEU A CA 1
ATOM 843 C C . LEU A 1 107 ? -1.418 2.066 -20.815 1.00 89.38 107 LEU A C 1
ATOM 845 O O . LEU A 1 107 ? -2.024 3.083 -21.124 1.00 89.38 107 LEU A O 1
ATOM 849 N N . LEU A 1 108 ? -0.298 2.096 -20.089 1.00 86.94 108 LEU A N 1
ATOM 850 C CA . LEU A 1 108 ? 0.285 3.322 -19.537 1.00 86.94 108 LEU A CA 1
ATOM 851 C C . LEU A 1 108 ? 1.169 4.072 -20.538 1.00 86.94 108 LEU A C 1
ATOM 853 O O . LEU A 1 108 ? 1.483 5.239 -20.320 1.00 86.94 108 LEU A O 1
ATOM 857 N N . ILE A 1 109 ? 1.598 3.422 -21.625 1.00 84.75 109 ILE A N 1
ATOM 858 C CA . ILE A 1 109 ? 2.503 4.042 -22.607 1.00 84.75 109 ILE A CA 1
ATOM 859 C C . ILE A 1 109 ? 1.830 5.224 -23.296 1.00 84.75 109 ILE A C 1
ATOM 861 O O . ILE A 1 109 ? 2.486 6.224 -23.593 1.00 84.75 109 ILE A O 1
ATOM 865 N N . ASP A 1 110 ? 0.530 5.120 -23.533 1.00 77.38 110 ASP A N 1
ATOM 866 C CA . ASP A 1 110 ? -0.240 6.134 -24.247 1.00 77.38 110 ASP A CA 1
ATOM 867 C C . ASP A 1 110 ? -0.434 7.393 -23.391 1.00 77.38 110 ASP A C 1
ATOM 869 O O . ASP A 1 110 ? -0.423 8.505 -23.919 1.00 77.38 110 ASP A O 1
ATOM 873 N N . ASP A 1 111 ? -0.442 7.216 -22.069 1.00 76.06 111 ASP A N 1
ATOM 874 C CA . ASP A 1 111 ? -0.550 8.278 -21.068 1.00 76.06 111 ASP A CA 1
ATOM 875 C C . ASP A 1 111 ? 0.804 8.894 -20.670 1.00 76.06 111 ASP A C 1
ATOM 877 O O . ASP A 1 111 ? 0.837 9.823 -19.858 1.00 76.0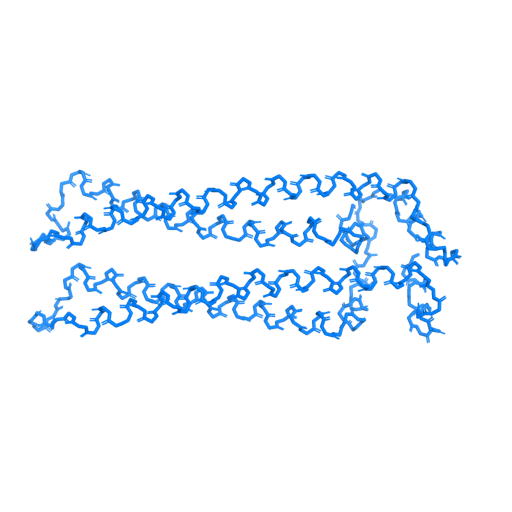6 111 ASP A O 1
ATOM 881 N N . LEU A 1 112 ? 1.926 8.435 -21.252 1.00 73.94 112 LEU A N 1
ATOM 882 C CA . LEU A 1 112 ? 3.249 9.073 -21.129 1.00 73.94 112 LEU A CA 1
ATOM 883 C C . LEU A 1 112 ? 3.255 10.441 -21.836 1.00 73.94 112 LEU A C 1
ATOM 885 O O . LEU A 1 112 ? 3.919 10.646 -22.855 1.00 73.94 112 LEU A O 1
ATOM 889 N N . THR A 1 113 ? 2.499 11.397 -21.310 1.00 60.28 113 THR A N 1
ATOM 890 C CA . THR A 1 113 ? 2.541 12.779 -21.769 1.00 60.28 113 THR A CA 1
ATOM 891 C C . THR A 1 113 ? 3.809 13.453 -21.236 1.00 60.28 113 THR A C 1
ATOM 893 O O . THR A 1 113 ? 4.225 13.204 -20.102 1.00 60.28 113 THR A O 1
ATOM 896 N N . PRO A 1 114 ? 4.462 14.326 -22.021 1.00 56.06 114 PRO A N 1
ATOM 897 C CA . PRO A 1 114 ? 5.559 15.151 -21.531 1.00 56.06 114 PRO A CA 1
ATOM 898 C C . PRO A 1 114 ? 5.008 16.268 -20.626 1.00 56.06 114 PRO A C 1
ATOM 900 O O . PRO A 1 114 ? 5.015 17.439 -20.987 1.00 56.06 114 PRO A O 1
ATOM 903 N N . SER A 1 115 ? 4.475 15.926 -19.454 1.00 49.56 115 SER A N 1
ATOM 904 C CA . SER A 1 115 ? 3.960 16.905 -18.496 1.00 49.56 115 SER A CA 1
ATOM 905 C C . SER A 1 115 ? 5.078 17.363 -17.554 1.00 49.56 115 SER A C 1
ATOM 907 O O . SER A 1 115 ? 5.421 16.631 -16.647 1.00 49.56 115 SER A O 1
ATOM 909 N N . SER A 1 116 ? 5.664 18.549 -17.750 1.00 46.38 116 SER A N 1
ATOM 910 C CA . SER A 1 116 ? 6.545 19.278 -16.797 1.00 46.38 116 SER A CA 1
ATOM 911 C C . SER A 1 116 ? 7.691 18.523 -16.073 1.00 46.38 116 SER A C 1
ATOM 913 O O . SER A 1 116 ? 8.278 19.070 -15.139 1.00 46.38 116 SER A O 1
ATOM 915 N N . TYR A 1 117 ? 8.046 17.306 -16.487 1.00 60.66 117 TYR A N 1
ATOM 916 C CA . TYR A 1 117 ? 9.167 16.514 -15.965 1.00 60.66 117 TYR A CA 1
ATOM 917 C C . TYR A 1 117 ? 10.463 16.826 -16.724 1.00 60.66 117 TYR A C 1
ATOM 919 O O . TYR A 1 117 ? 10.430 17.451 -17.789 1.00 60.66 117 TYR A O 1
ATOM 927 N N . SER A 1 118 ? 11.628 16.431 -16.191 1.00 68.12 118 SER A N 1
ATOM 928 C CA . SER A 1 118 ? 12.898 16.770 -16.841 1.00 68.12 118 SER A CA 1
ATOM 929 C C . SER A 1 118 ? 12.972 16.076 -18.205 1.00 68.12 118 SER A C 1
ATOM 931 O O . SER A 1 118 ? 13.144 14.866 -18.319 1.00 68.12 118 SER A O 1
ATOM 933 N N . VAL A 1 119 ? 12.843 16.860 -19.276 1.00 79.19 119 VAL A N 1
ATOM 934 C CA . VAL A 1 119 ? 13.014 16.420 -20.673 1.00 79.19 119 VAL A CA 1
ATOM 935 C C . VAL A 1 119 ? 14.275 15.550 -20.818 1.00 79.19 119 VAL A C 1
ATOM 937 O O . VAL A 1 119 ? 14.272 14.542 -21.520 1.00 79.19 119 VAL A O 1
ATOM 940 N N . GLN A 1 120 ? 15.316 15.875 -20.048 1.00 86.50 120 GLN A N 1
ATOM 941 C CA . GLN A 1 120 ? 16.565 15.123 -19.920 1.00 86.50 120 GLN A CA 1
ATOM 942 C C . GLN A 1 120 ? 16.385 13.671 -19.439 1.00 86.50 120 GLN A C 1
ATOM 944 O O . GLN A 1 120 ? 17.023 12.779 -19.992 1.00 86.50 120 GLN A O 1
ATOM 949 N N . LEU A 1 121 ? 15.525 13.404 -18.449 1.00 88.12 121 LEU A N 1
ATOM 950 C CA . LEU A 1 121 ? 15.275 12.049 -17.951 1.00 88.12 121 LEU A CA 1
ATOM 951 C C . LEU A 1 121 ? 14.557 11.199 -19.004 1.00 88.12 121 LEU A C 1
ATOM 953 O O . LEU A 1 121 ? 14.951 10.058 -19.236 1.00 88.12 121 LEU A O 1
ATOM 957 N N . HIS A 1 122 ? 13.568 11.763 -19.703 1.00 86.94 122 HIS A N 1
ATOM 958 C CA . HIS A 1 122 ? 12.902 11.076 -20.815 1.00 86.94 122 HIS A CA 1
ATOM 959 C C . HIS A 1 122 ? 13.857 10.760 -21.970 1.00 86.94 122 HIS A C 1
ATOM 961 O O . HIS A 1 122 ? 13.789 9.664 -22.529 1.00 86.94 122 HIS A O 1
ATOM 967 N N . HIS A 1 123 ? 14.762 11.680 -22.317 1.00 89.75 123 HIS A N 1
ATOM 968 C CA . HIS A 1 123 ? 15.805 11.401 -23.306 1.00 89.75 123 HIS A CA 1
ATOM 969 C C . HIS A 1 123 ? 16.741 10.288 -22.833 1.00 89.75 123 HIS A C 1
ATOM 971 O O . HIS A 1 123 ? 16.921 9.315 -23.558 1.00 89.75 123 HIS A O 1
ATOM 977 N N . ALA A 1 124 ? 17.230 10.351 -21.591 1.00 92.75 124 ALA A N 1
ATOM 978 C CA . ALA A 1 124 ? 18.091 9.309 -21.034 1.00 92.75 124 ALA A CA 1
ATOM 979 C C . ALA A 1 124 ? 17.420 7.924 -21.030 1.00 92.75 124 ALA A C 1
ATOM 981 O O . ALA A 1 124 ? 18.068 6.930 -21.355 1.00 92.75 124 ALA A O 1
ATOM 982 N N . TYR A 1 125 ? 16.122 7.843 -20.712 1.00 93.00 125 TYR A N 1
ATOM 983 C CA . TYR A 1 125 ? 15.364 6.594 -20.820 1.00 93.00 125 TYR A CA 1
ATOM 984 C C . TYR A 1 125 ? 15.228 6.133 -22.267 1.00 93.00 125 TYR A C 1
ATOM 986 O O . TYR A 1 125 ? 15.449 4.957 -22.549 1.00 93.00 125 TYR A O 1
ATOM 994 N N . ASN A 1 126 ? 14.874 7.034 -23.186 1.00 93.06 126 ASN A N 1
ATOM 995 C CA . ASN A 1 126 ? 14.726 6.693 -24.595 1.00 93.06 126 ASN A CA 1
ATOM 996 C C . ASN A 1 126 ? 16.034 6.143 -25.184 1.00 93.06 126 ASN A C 1
ATOM 998 O O . ASN A 1 126 ? 16.001 5.098 -25.828 1.00 93.06 126 ASN A O 1
ATOM 1002 N N . ASP A 1 127 ? 17.161 6.800 -24.920 1.00 94.44 127 ASP A N 1
ATOM 1003 C CA . ASP A 1 127 ? 18.478 6.402 -25.423 1.00 94.44 127 ASP A CA 1
ATOM 1004 C C . ASP A 1 127 ? 18.918 5.067 -24.816 1.00 94.44 127 ASP A C 1
ATOM 1006 O O . ASP A 1 127 ? 19.390 4.173 -25.519 1.00 94.44 127 ASP A O 1
ATOM 1010 N N . TRP A 1 128 ? 18.684 4.881 -23.515 1.00 95.81 128 TRP A N 1
ATOM 1011 C CA . TRP A 1 128 ? 18.959 3.618 -22.838 1.00 95.81 128 TRP A CA 1
ATOM 1012 C C . TRP A 1 128 ? 18.150 2.459 -23.423 1.00 95.81 128 TRP A C 1
ATOM 1014 O O . TRP A 1 128 ? 18.719 1.421 -23.765 1.00 95.81 128 TRP A O 1
ATOM 1024 N N . ILE A 1 129 ? 16.844 2.653 -23.606 1.00 95.31 129 ILE A N 1
ATOM 1025 C CA . ILE A 1 129 ? 15.953 1.655 -24.198 1.00 95.31 129 ILE A CA 1
ATOM 1026 C C . ILE A 1 129 ? 16.381 1.334 -25.637 1.00 95.31 129 ILE A C 1
ATOM 1028 O O . ILE A 1 129 ? 16.454 0.158 -25.993 1.00 95.31 129 ILE A O 1
ATOM 1032 N N . GLN A 1 130 ? 16.703 2.344 -26.453 1.00 94.44 130 GLN A N 1
ATOM 1033 C CA . GLN A 1 130 ? 17.172 2.147 -27.831 1.00 94.44 130 GLN A CA 1
ATOM 1034 C C . GLN A 1 130 ? 18.511 1.408 -27.893 1.00 94.44 130 GLN A C 1
ATOM 1036 O O . GLN A 1 130 ? 18.689 0.553 -28.755 1.00 94.44 130 GLN A O 1
ATOM 1041 N N . SER A 1 131 ? 19.428 1.687 -26.962 1.00 95.19 131 SER A N 1
ATOM 1042 C CA . SER A 1 131 ? 20.729 1.010 -26.900 1.00 95.19 131 SER A CA 1
ATOM 1043 C C . SER A 1 131 ? 20.628 -0.479 -26.552 1.00 95.19 131 SER A C 1
ATOM 1045 O O . SER A 1 131 ? 21.558 -1.234 -26.822 1.00 95.19 131 SER A O 1
ATOM 1047 N N . GLY A 1 132 ? 19.541 -0.902 -25.893 1.00 93.88 132 GLY A N 1
ATOM 1048 C CA . GLY A 1 132 ? 19.402 -2.256 -25.355 1.00 93.88 132 GLY A CA 1
ATOM 1049 C C . GLY A 1 132 ? 20.409 -2.593 -24.247 1.00 93.88 132 GLY A C 1
ATOM 1050 O O . GLY A 1 132 ? 20.556 -3.757 -23.885 1.00 93.88 132 GLY A O 1
ATOM 1051 N N . SER A 1 133 ? 21.116 -1.604 -23.695 1.00 94.44 133 SER A N 1
ATOM 1052 C CA . SER A 1 133 ? 22.150 -1.834 -22.689 1.00 94.44 133 SER A CA 1
ATOM 1053 C C . SER A 1 133 ? 21.568 -2.378 -21.384 1.00 94.44 133 SER A C 1
ATOM 1055 O O . SER A 1 133 ? 20.574 -1.877 -20.855 1.00 94.44 133 SER A O 1
ATOM 1057 N N . SER A 1 134 ? 22.234 -3.364 -20.784 1.00 93.38 134 SER A N 1
ATOM 1058 C CA . SER A 1 134 ? 21.919 -3.801 -19.422 1.00 93.38 134 SER A CA 1
ATOM 1059 C C . SER A 1 134 ? 22.346 -2.784 -18.361 1.00 93.38 134 SER A C 1
ATOM 1061 O O . SER A 1 134 ? 21.896 -2.878 -17.220 1.00 93.38 134 SER A O 1
ATOM 1063 N N . THR A 1 135 ? 23.219 -1.833 -18.688 1.00 95.19 135 THR A N 1
ATOM 1064 C CA . THR A 1 135 ? 23.770 -0.862 -17.735 1.00 95.19 135 THR A CA 1
ATOM 1065 C C . THR A 1 135 ? 22.872 0.362 -17.650 1.00 95.19 135 THR A C 1
ATOM 1067 O O . THR A 1 135 ? 22.516 0.942 -18.672 1.00 95.19 135 THR A O 1
ATOM 1070 N N . LEU A 1 136 ? 22.497 0.744 -16.429 1.00 94.12 136 LEU A N 1
ATOM 1071 C CA . LEU A 1 136 ? 21.621 1.885 -16.194 1.00 94.12 136 LEU A CA 1
ATOM 1072 C C . LEU A 1 136 ? 22.411 3.202 -16.350 1.00 94.12 136 LEU A C 1
ATOM 1074 O O . LEU A 1 136 ? 23.497 3.308 -15.780 1.00 94.12 136 LEU A O 1
ATOM 1078 N N . PRO A 1 137 ? 21.894 4.212 -17.071 1.00 95.75 137 PRO A N 1
ATOM 1079 C CA . PRO A 1 137 ? 22.533 5.521 -17.142 1.00 95.75 137 PRO A CA 1
ATOM 1080 C C . PRO A 1 137 ? 22.589 6.222 -15.783 1.00 95.75 137 PRO A C 1
ATOM 1082 O O . PRO A 1 137 ? 21.618 6.205 -15.022 1.00 95.75 137 PRO A O 1
ATOM 1085 N N . THR A 1 138 ? 23.684 6.941 -15.531 1.00 94.62 138 THR A N 1
ATOM 1086 C CA . THR A 1 138 ? 23.935 7.646 -14.263 1.00 94.62 138 THR A CA 1
ATOM 1087 C C . THR A 1 138 ? 22.824 8.631 -13.892 1.00 94.62 138 THR A C 1
ATOM 1089 O O . THR A 1 138 ? 22.455 8.725 -12.724 1.00 94.62 138 THR A O 1
ATOM 1092 N N . LEU A 1 139 ? 22.240 9.338 -14.870 1.00 92.69 139 LEU A N 1
ATOM 1093 C CA . LEU A 1 139 ? 21.130 10.263 -14.607 1.00 92.69 139 LEU A CA 1
ATOM 1094 C C . LEU A 1 139 ? 19.906 9.531 -14.028 1.00 92.69 139 LEU A C 1
ATOM 1096 O O . LEU A 1 139 ? 19.317 9.986 -13.050 1.00 92.69 139 LEU A O 1
ATOM 1100 N N . ILE A 1 140 ? 19.548 8.374 -14.591 1.00 93.81 140 ILE A N 1
ATOM 1101 C CA . ILE A 1 140 ? 18.415 7.573 -14.113 1.00 93.81 140 ILE A CA 1
ATOM 1102 C C . ILE A 1 140 ? 18.718 7.004 -12.724 1.00 93.81 140 ILE A C 1
ATOM 1104 O O . ILE A 1 140 ? 17.867 7.051 -11.836 1.00 93.81 140 ILE A O 1
ATOM 1108 N N . GLU A 1 141 ? 19.941 6.519 -12.511 1.00 94.56 141 GLU A N 1
ATOM 1109 C CA . GLU A 1 141 ? 20.388 5.988 -11.222 1.00 94.56 141 GLU A CA 1
ATOM 1110 C C . GLU A 1 141 ? 20.271 7.026 -10.094 1.00 94.56 141 GLU A C 1
ATOM 1112 O O . GLU A 1 141 ? 19.749 6.721 -9.020 1.00 94.56 141 GLU A O 1
ATOM 1117 N N . GLN A 1 142 ? 20.668 8.276 -10.346 1.00 92.56 142 GLN A N 1
ATOM 1118 C CA . GLN A 1 142 ? 20.551 9.364 -9.371 1.00 92.56 142 GLN A CA 1
ATOM 1119 C C . GLN A 1 142 ? 19.094 9.661 -8.989 1.00 92.56 142 GLN A C 1
ATOM 1121 O O . GLN A 1 142 ? 18.790 9.855 -7.807 1.00 92.56 142 GLN A O 1
ATOM 1126 N N . HIS A 1 143 ? 18.181 9.680 -9.965 1.00 92.00 143 HIS A N 1
ATOM 1127 C CA . HIS A 1 143 ? 16.751 9.876 -9.706 1.00 92.00 143 HIS A CA 1
ATOM 1128 C C . HIS A 1 143 ? 16.152 8.707 -8.916 1.00 92.00 143 HIS A C 1
ATOM 1130 O O . HIS A 1 143 ? 15.427 8.924 -7.941 1.00 92.00 143 HIS A O 1
ATOM 1136 N N . ILE A 1 144 ? 16.516 7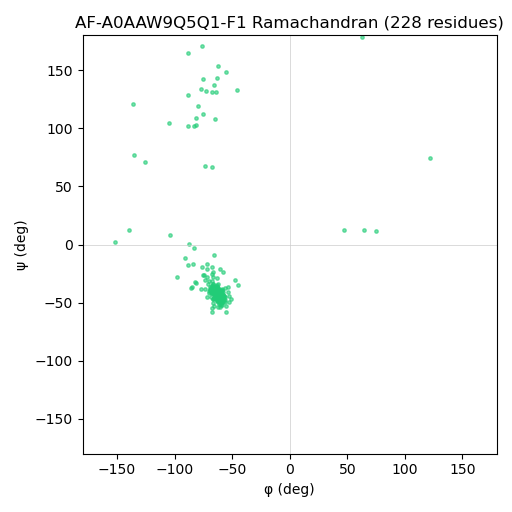.475 -9.278 1.00 94.12 144 ILE A N 1
ATOM 1137 C CA . ILE A 1 144 ? 16.122 6.269 -8.547 1.00 94.12 144 ILE A CA 1
ATOM 1138 C C . ILE A 1 144 ? 16.602 6.334 -7.100 1.00 94.12 144 ILE A C 1
ATOM 1140 O O . ILE A 1 144 ? 15.809 6.120 -6.187 1.00 94.12 144 ILE A O 1
ATOM 1144 N N . HIS A 1 145 ? 17.869 6.673 -6.868 1.00 94.19 145 HIS A N 1
ATOM 1145 C CA . HIS A 1 145 ? 18.434 6.732 -5.525 1.00 94.19 145 HIS A CA 1
ATOM 1146 C C . HIS A 1 145 ? 17.676 7.722 -4.626 1.00 94.19 145 HIS A C 1
ATOM 1148 O O . HIS A 1 145 ? 17.285 7.383 -3.506 1.00 94.19 145 HIS A O 1
ATOM 1154 N N . ARG A 1 146 ? 17.374 8.923 -5.142 1.00 91.31 146 ARG A N 1
ATOM 1155 C CA . ARG A 1 146 ? 16.564 9.928 -4.429 1.00 91.31 146 ARG A CA 1
ATOM 1156 C C . ARG A 1 146 ? 15.159 9.412 -4.117 1.00 91.31 146 ARG A C 1
ATOM 1158 O O . ARG A 1 146 ? 14.690 9.559 -2.986 1.00 91.31 146 ARG A O 1
ATOM 1165 N N . ARG A 1 147 ? 14.503 8.786 -5.099 1.00 92.19 147 ARG A N 1
ATOM 1166 C CA . ARG A 1 147 ? 13.168 8.191 -4.951 1.00 92.19 147 ARG A CA 1
ATOM 1167 C C . ARG A 1 147 ? 13.161 7.113 -3.865 1.00 92.19 147 ARG A C 1
ATOM 1169 O O . ARG A 1 147 ? 12.302 7.145 -2.983 1.00 92.19 147 ARG A O 1
ATOM 1176 N N . VAL A 1 148 ? 14.133 6.203 -3.890 1.00 95.12 148 VAL A N 1
ATOM 1177 C CA . VAL A 1 148 ? 14.248 5.109 -2.917 1.00 95.12 148 VAL A CA 1
ATOM 1178 C C . VAL A 1 148 ? 14.418 5.658 -1.505 1.00 95.12 148 VAL A C 1
ATOM 1180 O O . VAL A 1 148 ? 13.666 5.253 -0.620 1.00 95.12 148 VAL A O 1
ATOM 1183 N N . ILE A 1 149 ? 15.328 6.613 -1.280 1.00 95.50 149 ILE A N 1
ATOM 1184 C CA . ILE A 1 149 ? 15.534 7.217 0.050 1.00 95.50 149 ILE A CA 1
ATOM 1185 C C . ILE A 1 149 ? 14.245 7.867 0.557 1.00 95.50 149 ILE A C 1
ATOM 1187 O O . ILE A 1 149 ? 13.826 7.632 1.695 1.00 95.50 149 ILE A O 1
ATOM 1191 N N . PHE A 1 150 ? 13.596 8.662 -0.290 1.00 93.69 150 PHE A N 1
ATOM 1192 C CA . PHE A 1 150 ? 12.375 9.373 0.065 1.00 93.69 150 PHE A CA 1
ATOM 1193 C C . PHE A 1 150 ? 11.239 8.427 0.470 1.00 93.69 150 PHE A C 1
ATOM 1195 O O . PHE A 1 150 ? 10.635 8.593 1.534 1.00 93.69 150 PHE A O 1
ATOM 1202 N N . HIS A 1 151 ? 10.958 7.410 -0.345 1.00 95.00 151 HIS A N 1
ATOM 1203 C CA . HIS A 1 151 ? 9.869 6.476 -0.072 1.00 95.00 151 HIS A CA 1
ATOM 1204 C C . HIS A 1 151 ? 10.193 5.506 1.066 1.00 95.00 151 HIS A C 1
ATOM 1206 O O . HIS A 1 151 ? 9.325 5.246 1.900 1.00 95.00 151 HIS A O 1
ATOM 1212 N N . THR A 1 152 ? 11.436 5.030 1.166 1.00 96.56 152 THR A N 1
ATOM 1213 C CA . THR A 1 152 ? 11.868 4.148 2.264 1.00 96.56 152 THR A CA 1
ATOM 1214 C C . THR A 1 152 ? 11.702 4.843 3.609 1.00 96.56 152 THR A C 1
ATOM 1216 O O . THR A 1 152 ? 11.130 4.274 4.537 1.00 96.56 152 THR A O 1
ATOM 1219 N N . THR A 1 153 ? 12.118 6.109 3.700 1.00 97.31 153 THR A N 1
ATOM 1220 C CA . THR A 1 153 ? 11.995 6.903 4.929 1.00 97.31 153 THR A CA 1
ATOM 1221 C C . THR A 1 153 ? 10.533 7.023 5.359 1.00 97.31 153 THR A C 1
ATOM 1223 O O . THR A 1 153 ? 10.195 6.751 6.511 1.00 97.31 153 THR A O 1
ATOM 1226 N N . LYS A 1 154 ? 9.637 7.359 4.421 1.00 95.00 154 LYS A N 1
ATOM 1227 C CA . LYS A 1 154 ? 8.194 7.446 4.686 1.00 95.00 154 LYS A CA 1
ATOM 1228 C C . LYS A 1 154 ? 7.603 6.108 5.121 1.00 95.00 154 LYS A C 1
ATOM 1230 O O . LYS A 1 154 ? 6.850 6.072 6.089 1.00 95.00 154 LYS A O 1
ATOM 1235 N N . ALA A 1 155 ? 7.956 5.016 4.444 1.00 96.56 155 ALA A N 1
ATOM 1236 C CA . ALA A 1 155 ? 7.454 3.687 4.775 1.00 96.56 155 ALA A CA 1
ATOM 1237 C C . ALA A 1 155 ? 7.871 3.256 6.192 1.00 96.56 155 ALA A C 1
ATOM 1239 O O . ALA A 1 155 ? 7.033 2.771 6.950 1.00 96.56 155 ALA A O 1
ATOM 1240 N N . ILE A 1 156 ? 9.128 3.495 6.583 1.00 97.56 156 ILE A N 1
ATOM 1241 C CA . ILE A 1 156 ? 9.631 3.155 7.922 1.00 97.56 156 ILE A CA 1
ATOM 1242 C C . ILE A 1 156 ? 8.934 3.993 8.996 1.00 97.56 156 ILE A C 1
ATOM 1244 O O . ILE A 1 156 ? 8.375 3.439 9.943 1.00 97.56 156 ILE A O 1
ATOM 1248 N N . VAL A 1 157 ? 8.925 5.322 8.843 1.00 98.25 157 VAL A N 1
ATOM 1249 C CA . VAL A 1 157 ? 8.326 6.232 9.832 1.00 98.25 157 VAL A CA 1
ATOM 1250 C C . VAL A 1 157 ? 6.841 5.926 10.018 1.00 98.25 157 VAL A C 1
ATOM 1252 O O . VAL A 1 157 ? 6.377 5.767 11.147 1.00 98.25 157 VAL A O 1
ATOM 1255 N N . CYS A 1 158 ? 6.091 5.771 8.926 1.00 98.31 158 CYS A N 1
ATOM 1256 C CA . CYS A 1 158 ? 4.673 5.440 9.004 1.00 98.31 158 CYS A CA 1
ATOM 1257 C C . CYS A 1 158 ? 4.438 4.032 9.565 1.00 98.31 158 CYS A C 1
ATOM 1259 O O . CYS A 1 158 ? 3.509 3.856 10.347 1.00 98.31 158 CYS A O 1
ATOM 1261 N N . GLY A 1 159 ? 5.293 3.053 9.254 1.00 97.81 159 GLY A N 1
ATOM 1262 C CA . GLY A 1 159 ? 5.221 1.708 9.831 1.00 97.81 159 GLY A CA 1
ATOM 1263 C C . GLY A 1 159 ? 5.345 1.717 11.356 1.00 97.81 159 GLY A C 1
ATOM 1264 O O . GLY A 1 159 ? 4.531 1.104 12.048 1.00 97.81 159 GLY A O 1
ATOM 1265 N N . ILE A 1 160 ? 6.295 2.488 11.892 1.00 98.56 160 ILE A N 1
ATOM 1266 C CA . ILE A 1 160 ? 6.451 2.683 13.342 1.00 98.56 160 ILE A CA 1
ATOM 1267 C C . ILE A 1 160 ? 5.206 3.362 13.930 1.00 98.56 160 ILE A C 1
ATOM 1269 O O . ILE A 1 160 ? 4.674 2.915 14.948 1.00 98.56 160 ILE A O 1
ATOM 1273 N N . LEU A 1 161 ? 4.694 4.408 13.276 1.00 98.50 161 LEU A N 1
ATOM 1274 C CA . LEU A 1 161 ? 3.504 5.122 13.742 1.00 98.50 161 LEU A CA 1
ATOM 1275 C C . LEU A 1 161 ? 2.242 4.242 13.754 1.00 98.50 161 LEU A C 1
ATOM 1277 O O . LEU A 1 161 ? 1.449 4.366 14.686 1.00 98.50 161 LEU A O 1
ATOM 1281 N N . ILE A 1 162 ? 2.068 3.311 12.803 1.00 98.06 162 ILE A N 1
ATOM 1282 C CA . ILE A 1 162 ? 0.970 2.319 12.844 1.00 98.06 162 ILE A CA 1
ATOM 1283 C C . ILE A 1 162 ? 1.026 1.518 14.144 1.00 98.06 162 ILE A C 1
ATOM 1285 O O . ILE A 1 162 ? -0.005 1.336 14.798 1.00 98.06 162 ILE A O 1
ATOM 1289 N N . ILE A 1 163 ? 2.214 1.038 14.522 1.00 98.12 163 ILE A N 1
ATOM 1290 C CA . ILE A 1 163 ? 2.405 0.237 15.736 1.00 98.12 163 ILE A CA 1
ATOM 1291 C C . ILE A 1 163 ? 2.041 1.073 16.964 1.00 98.12 163 ILE A C 1
ATOM 1293 O O . ILE A 1 163 ? 1.255 0.622 17.797 1.00 98.12 163 ILE A O 1
ATOM 1297 N N . VAL A 1 164 ? 2.542 2.310 17.044 1.00 98.50 164 VAL A N 1
ATOM 1298 C CA . VAL A 1 164 ? 2.266 3.231 18.156 1.00 98.50 164 VAL A CA 1
ATOM 1299 C C . VAL A 1 164 ? 0.769 3.526 18.280 1.00 98.50 164 VAL A C 1
ATOM 1301 O O . VAL A 1 164 ? 0.195 3.334 19.352 1.00 98.50 164 VAL A O 1
ATOM 1304 N N . PHE A 1 165 ? 0.102 3.942 17.201 1.00 98.44 165 PHE A N 1
ATOM 1305 C CA . PHE A 1 165 ? -1.323 4.282 17.252 1.00 98.44 165 PHE A CA 1
ATOM 1306 C C . PHE A 1 165 ? -2.200 3.070 17.562 1.00 98.44 165 PHE A C 1
ATOM 1308 O O . PHE A 1 165 ? -3.132 3.179 18.359 1.00 98.44 165 PHE A O 1
ATOM 1315 N N . THR A 1 166 ? -1.864 1.896 17.029 1.00 96.75 166 THR A N 1
ATOM 1316 C CA . THR A 1 166 ? -2.575 0.649 17.343 1.00 96.75 166 THR A CA 1
ATOM 1317 C C . THR A 1 166 ? -2.394 0.266 18.812 1.00 96.75 166 THR A C 1
ATOM 1319 O O . THR A 1 166 ? -3.375 -0.048 19.491 1.00 96.75 166 THR A O 1
ATOM 1322 N N . ALA A 1 167 ? -1.168 0.362 19.338 1.00 97.75 167 ALA A N 1
ATOM 1323 C CA . ALA A 1 167 ? -0.870 0.089 20.741 1.00 97.75 167 ALA A CA 1
ATOM 1324 C C . ALA A 1 167 ? -1.603 1.051 21.690 1.00 97.75 167 ALA A C 1
ATOM 1326 O O . ALA A 1 167 ? -2.117 0.603 22.712 1.00 97.75 167 ALA A O 1
ATOM 1327 N N . LEU A 1 168 ? -1.717 2.337 21.336 1.00 97.44 168 LEU A N 1
ATOM 1328 C CA . LEU A 1 168 ? -2.478 3.339 22.095 1.00 97.44 168 LEU A CA 1
ATOM 1329 C C . LEU A 1 168 ? -3.996 3.131 22.006 1.00 97.44 168 LEU A C 1
ATOM 1331 O O . LEU A 1 168 ? -4.711 3.363 22.982 1.00 97.44 168 LEU A O 1
ATOM 1335 N N . SER A 1 169 ? -4.500 2.658 20.864 1.00 96.75 169 SER A N 1
ATOM 1336 C CA . SER A 1 169 ? -5.931 2.422 20.657 1.00 96.75 169 SER A CA 1
ATOM 1337 C C . SER A 1 169 ? -6.479 1.363 21.622 1.00 96.75 169 SER A C 1
ATOM 1339 O O . SER A 1 169 ? -7.548 1.528 22.214 1.00 96.75 169 SER A O 1
ATOM 1341 N N . ILE A 1 170 ? -5.716 0.291 21.857 1.00 95.56 170 ILE A N 1
ATOM 1342 C CA . ILE A 1 170 ? -6.126 -0.845 22.696 1.00 95.56 170 ILE A CA 1
ATOM 1343 C C . ILE A 1 170 ? -6.551 -0.425 24.121 1.00 95.56 170 ILE A C 1
ATOM 1345 O O . ILE A 1 170 ? -7.684 -0.734 24.509 1.00 95.56 170 ILE A O 1
ATOM 1349 N N . PRO A 1 171 ? -5.712 0.239 24.944 1.00 96.31 171 PRO A N 1
ATOM 1350 C CA . PRO A 1 171 ? -6.089 0.634 26.299 1.00 96.31 171 PRO A CA 1
ATOM 1351 C C . PRO A 1 171 ? -7.202 1.691 26.326 1.00 96.31 171 PRO A C 1
ATOM 1353 O O . PRO A 1 171 ? -8.053 1.629 27.218 1.00 96.31 171 PRO A O 1
ATOM 1356 N N . LEU A 1 172 ? -7.253 2.609 25.350 1.00 95.56 172 LEU A N 1
ATOM 1357 C CA . LEU A 1 172 ? -8.315 3.619 25.250 1.00 95.56 172 LEU A CA 1
ATOM 1358 C C . LEU A 1 172 ? -9.688 2.956 25.094 1.00 95.56 172 LEU A C 1
ATOM 1360 O O . LEU A 1 172 ? -10.584 3.166 25.916 1.00 95.56 172 LEU A O 1
ATOM 1364 N N . TRP A 1 173 ? -9.833 2.070 24.106 1.00 95.12 173 TRP A N 1
ATOM 1365 C CA . TRP A 1 173 ? -11.095 1.372 23.859 1.00 95.12 173 TRP A CA 1
ATOM 1366 C C . TRP A 1 173 ? -11.445 0.378 24.966 1.00 95.12 173 TRP A C 1
ATOM 1368 O O . TRP A 1 173 ? -12.604 0.304 25.370 1.00 95.12 173 TRP A O 1
ATOM 1378 N N . ARG A 1 174 ? -10.461 -0.330 25.539 1.00 93.25 174 ARG A N 1
ATOM 1379 C CA . ARG A 1 174 ? -10.695 -1.213 26.698 1.00 93.25 174 ARG A CA 1
ATOM 1380 C C . ARG A 1 174 ? -11.253 -0.449 27.898 1.00 93.25 174 ARG A C 1
ATOM 1382 O O . ARG A 1 174 ? -12.132 -0.968 28.583 1.00 93.25 174 ARG A O 1
ATOM 1389 N N . THR A 1 175 ? -10.767 0.764 28.151 1.00 91.81 175 THR A N 1
ATOM 1390 C CA . THR A 1 175 ? -11.238 1.602 29.264 1.00 91.81 175 THR A CA 1
ATOM 1391 C C . THR A 1 175 ? -12.676 2.069 29.049 1.00 91.81 175 THR A C 1
ATOM 1393 O O . THR A 1 175 ? -13.472 2.049 29.986 1.00 91.81 175 THR A O 1
ATOM 1396 N N . LEU A 1 176 ? -13.027 2.445 27.815 1.00 90.12 176 LEU A N 1
ATOM 1397 C CA . LEU A 1 176 ? -14.385 2.867 27.463 1.00 90.12 176 LEU A CA 1
ATOM 1398 C C . LEU A 1 176 ? -15.385 1.701 27.504 1.00 90.12 176 LEU A C 1
ATOM 1400 O O . LEU A 1 176 ? -16.507 1.878 27.970 1.00 90.12 176 LEU A O 1
ATOM 1404 N N . ILE A 1 177 ? -14.974 0.505 27.068 1.00 89.69 177 ILE A N 1
ATOM 1405 C CA . ILE A 1 177 ? -15.822 -0.697 27.051 1.00 89.69 177 ILE A CA 1
ATOM 1406 C C . ILE A 1 177 ? -16.100 -1.227 28.465 1.00 89.69 177 ILE A C 1
ATOM 1408 O O . ILE A 1 177 ? -17.232 -1.590 28.767 1.00 89.69 177 ILE A O 1
ATOM 1412 N N . LYS A 1 178 ? -15.096 -1.257 29.355 1.00 85.69 178 LYS A N 1
ATOM 1413 C CA . LYS A 1 178 ? -15.225 -1.843 30.705 1.00 85.69 178 LYS A CA 1
ATOM 1414 C C . LYS A 1 178 ? -16.190 -1.102 31.637 1.00 85.69 178 LYS A C 1
ATOM 1416 O O . LYS A 1 178 ? -16.447 -1.603 32.728 1.00 85.69 178 LYS A O 1
ATOM 1421 N N . LYS A 1 179 ? -16.698 0.080 31.271 1.00 74.69 179 LYS A N 1
ATOM 1422 C CA . LYS A 1 179 ? -17.618 0.845 32.122 1.00 74.69 179 LYS A CA 1
ATOM 1423 C C . LYS A 1 179 ? -19.053 0.314 31.996 1.00 74.69 179 LYS A C 1
ATOM 1425 O O . LYS A 1 179 ? -19.701 0.577 30.981 1.00 74.69 179 LYS A O 1
ATOM 1430 N N . PRO A 1 180 ? -19.595 -0.363 33.026 1.00 56.97 180 PRO A N 1
ATOM 1431 C CA . PRO A 1 180 ? -20.963 -0.850 32.992 1.00 56.97 180 PRO A CA 1
ATOM 1432 C C . PRO A 1 180 ? -21.917 0.347 33.134 1.00 56.97 180 PRO A C 1
ATOM 1434 O O . PRO A 1 180 ? -21.759 1.172 34.031 1.00 56.97 180 PRO A O 1
ATOM 1437 N N . ASN A 1 181 ? -22.930 0.435 32.273 1.00 56.22 181 ASN A N 1
ATOM 1438 C CA . ASN A 1 181 ? -24.143 1.250 32.470 1.00 56.22 181 ASN A CA 1
ATOM 1439 C C . ASN A 1 181 ? -24.077 2.783 32.305 1.00 56.22 181 ASN A C 1
ATOM 1441 O O . ASN A 1 181 ? -25.067 3.459 32.595 1.00 56.22 181 ASN A O 1
ATOM 1445 N N . ALA A 1 182 ? -23.005 3.371 31.771 1.00 53.38 182 ALA A N 1
ATOM 1446 C CA . ALA A 1 182 ? -23.059 4.782 31.379 1.00 53.38 182 ALA A CA 1
ATOM 1447 C C . ALA A 1 182 ? -23.725 4.918 29.999 1.00 53.38 182 ALA A C 1
ATOM 1449 O O . ALA A 1 182 ? -23.089 4.678 28.974 1.00 53.38 182 ALA A O 1
ATOM 1450 N N . SER A 1 183 ? -24.999 5.330 29.959 1.00 60.78 183 SER A N 1
ATOM 1451 C CA . SER A 1 183 ? -25.552 5.964 28.752 1.00 60.78 183 SER A CA 1
ATOM 1452 C C . SER A 1 183 ? -24.542 7.008 28.266 1.00 60.78 183 SER A C 1
ATOM 1454 O O . SER A 1 183 ? -24.067 7.786 29.094 1.00 60.78 183 SER A O 1
ATOM 1456 N N . GLU A 1 184 ? -24.215 7.042 26.968 1.00 63.84 184 GLU A N 1
ATOM 1457 C CA . GLU A 1 184 ? -23.287 8.024 26.362 1.00 63.84 184 GLU A CA 1
ATOM 1458 C C . GLU A 1 184 ? -23.611 9.465 26.815 1.00 63.84 184 GLU A C 1
ATOM 1460 O O . GLU A 1 184 ? -22.732 10.293 27.035 1.00 63.84 184 GLU A O 1
ATOM 1465 N N . THR A 1 185 ? -24.893 9.724 27.089 1.00 64.25 185 THR A N 1
ATOM 1466 C CA . THR A 1 185 ? -25.449 10.968 27.637 1.00 64.25 185 THR A CA 1
ATOM 1467 C C . THR A 1 185 ? -24.873 11.401 28.995 1.00 64.25 185 THR A C 1
ATOM 1469 O O . THR A 1 185 ? -24.947 12.578 29.325 1.00 64.25 185 THR A O 1
ATOM 1472 N N . LYS A 1 186 ? -24.316 10.485 29.800 1.00 73.38 186 LYS A N 1
ATOM 1473 C CA . LYS A 1 186 ? -23.757 10.756 31.142 1.00 73.38 186 LYS A CA 1
ATOM 1474 C C . LYS A 1 186 ? -22.223 10.779 31.171 1.00 73.38 186 LYS A C 1
ATOM 1476 O O . LYS A 1 186 ? -21.633 10.789 32.251 1.00 73.38 186 LYS A O 1
ATOM 1481 N N . TRP A 1 187 ? -21.561 10.734 30.014 1.00 82.69 187 TRP A N 1
ATOM 1482 C CA . TRP A 1 187 ? -20.100 10.768 29.949 1.00 82.69 187 TRP A CA 1
ATOM 1483 C C . TRP A 1 187 ? -19.552 12.093 30.480 1.00 82.69 187 TRP A C 1
ATOM 1485 O O . TRP A 1 187 ? -19.999 13.170 30.074 1.00 82.69 187 TRP A O 1
ATOM 1495 N N . ARG A 1 188 ? -18.558 12.014 31.371 1.00 85.75 188 ARG A N 1
ATOM 1496 C CA . ARG A 1 188 ? -17.811 13.189 31.820 1.00 85.75 188 ARG A CA 1
ATOM 1497 C C . ARG A 1 188 ? -16.827 13.586 30.716 1.00 85.75 188 ARG A C 1
ATOM 1499 O O . ARG A 1 188 ? -16.620 12.873 29.731 1.00 85.75 188 ARG A O 1
ATOM 1506 N N . LEU A 1 189 ? -16.201 14.750 30.886 1.00 87.12 189 LEU A N 1
ATOM 1507 C CA . LEU A 1 189 ? -15.237 15.285 29.921 1.00 87.12 189 LEU A CA 1
ATOM 1508 C C . LEU A 1 189 ? -14.118 14.277 29.602 1.00 87.12 189 LEU A C 1
ATOM 1510 O O . LEU A 1 189 ? -13.784 14.085 28.439 1.00 87.12 189 LEU A O 1
ATOM 1514 N N . LYS A 1 190 ? -13.620 13.560 30.618 1.00 87.50 190 LYS A N 1
ATOM 1515 C CA . LYS A 1 190 ? -12.571 12.542 30.471 1.00 87.50 190 LYS A CA 1
ATOM 1516 C C . LYS A 1 190 ? -12.948 11.427 29.486 1.00 87.50 190 LYS A C 1
ATOM 1518 O O . LYS A 1 190 ? -12.117 11.049 28.665 1.00 87.50 190 LYS A O 1
ATOM 1523 N N . GLU A 1 191 ? -14.174 10.901 29.538 1.00 88.56 191 GLU A N 1
ATOM 1524 C CA . GLU A 1 191 ? -14.614 9.851 28.607 1.00 88.56 191 GLU A CA 1
ATOM 1525 C C . GLU A 1 191 ? -14.763 10.383 27.184 1.00 88.56 191 GLU A C 1
ATOM 1527 O O . GLU A 1 191 ? -14.364 9.702 26.242 1.00 88.56 191 GLU A O 1
ATOM 1532 N N . LYS A 1 192 ? -15.270 11.613 27.024 1.00 90.00 192 LYS A N 1
ATOM 1533 C CA . LYS A 1 192 ? -15.334 12.267 25.709 1.00 90.00 192 LYS A CA 1
ATOM 1534 C C . LYS A 1 192 ? -13.936 12.424 25.111 1.00 90.00 192 LYS A C 1
ATOM 1536 O O . LYS A 1 192 ? -13.736 12.070 23.953 1.00 90.00 192 LYS A O 1
ATOM 1541 N N . THR A 1 193 ? -12.959 12.861 25.907 1.00 92.12 193 THR A N 1
ATOM 1542 C CA . THR A 1 193 ? -11.559 12.967 25.474 1.00 92.12 193 THR A CA 1
ATOM 1543 C C . THR A 1 193 ? -10.989 11.608 25.069 1.00 92.12 193 THR A C 1
ATOM 1545 O O . THR A 1 193 ? -10.391 11.497 24.003 1.00 92.12 193 THR A O 1
ATOM 1548 N N . PHE A 1 194 ? -11.203 10.555 25.865 1.00 93.06 194 PHE A N 1
ATOM 1549 C CA . PHE A 1 194 ? -10.748 9.204 25.514 1.00 93.06 194 PHE A CA 1
ATOM 1550 C C . PHE A 1 194 ? -11.414 8.653 24.258 1.00 93.06 194 PHE A C 1
ATOM 1552 O O . PHE A 1 194 ? -10.754 7.977 23.475 1.00 93.06 194 PHE A O 1
ATOM 1559 N N . PHE A 1 195 ? -12.691 8.948 24.040 1.00 93.94 195 PHE A N 1
ATOM 1560 C CA . PHE A 1 195 ? -13.398 8.537 22.835 1.00 93.94 195 PHE A CA 1
ATOM 1561 C C . PHE A 1 195 ? -12.855 9.239 21.589 1.00 93.94 195 PHE A C 1
ATOM 1563 O O . PHE A 1 195 ? -12.541 8.571 20.607 1.00 93.94 195 PHE A O 1
ATOM 1570 N N . VAL A 1 196 ? -12.662 10.561 21.646 1.00 96.31 196 VAL A N 1
ATOM 1571 C CA . VAL A 1 196 ? -12.062 11.333 20.545 1.00 96.31 196 VAL A CA 1
ATOM 1572 C C . VAL A 1 196 ? -10.638 10.854 20.259 1.00 96.31 196 VAL A C 1
ATOM 1574 O O . VAL A 1 196 ? -10.309 10.585 19.107 1.00 96.31 196 VAL A O 1
ATOM 1577 N N . ALA A 1 197 ? -9.813 10.663 21.292 1.00 96.81 197 ALA A N 1
ATOM 1578 C CA . ALA A 1 197 ? -8.466 10.113 21.141 1.00 96.81 197 ALA A CA 1
ATOM 1579 C C . ALA A 1 197 ? -8.488 8.690 20.552 1.00 96.81 197 ALA A C 1
ATOM 1581 O O . ALA A 1 197 ? -7.693 8.363 19.672 1.00 96.81 197 ALA A O 1
ATOM 1582 N N . GLY A 1 198 ? -9.434 7.853 20.986 1.00 96.69 198 GLY A N 1
ATOM 1583 C CA . GLY A 1 198 ? -9.648 6.509 20.457 1.00 96.69 198 GLY A CA 1
ATOM 1584 C C . GLY A 1 198 ? -9.983 6.522 18.966 1.00 96.69 198 GLY A C 1
ATOM 1585 O O . GLY A 1 198 ? -9.361 5.790 18.201 1.00 96.69 198 GLY A O 1
ATOM 1586 N N . ILE A 1 199 ? -10.896 7.392 18.528 1.00 97.75 199 ILE A N 1
ATOM 1587 C CA . ILE A 1 199 ? -11.216 7.574 1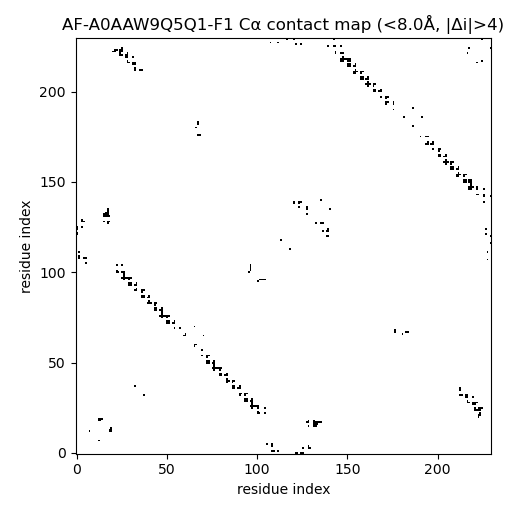7.103 1.00 97.75 199 ILE A CA 1
ATOM 1588 C C . ILE A 1 199 ? -9.992 8.068 16.330 1.00 97.75 199 ILE A C 1
ATOM 1590 O O . ILE A 1 199 ? -9.662 7.498 15.291 1.00 97.75 199 ILE A O 1
ATOM 1594 N N . ALA A 1 200 ? -9.296 9.085 16.846 1.00 98.31 200 ALA A N 1
ATOM 1595 C CA . ALA A 1 200 ? -8.117 9.647 16.198 1.00 98.31 200 ALA A CA 1
ATOM 1596 C C . ALA A 1 200 ? -7.028 8.585 15.988 1.00 98.31 200 ALA A C 1
ATOM 1598 O O . ALA A 1 200 ? -6.480 8.492 14.895 1.00 98.31 200 ALA A O 1
ATOM 1599 N N . THR A 1 201 ? -6.765 7.729 16.983 1.00 98.38 201 THR A N 1
ATOM 1600 C CA . THR A 1 201 ? -5.781 6.638 16.842 1.00 98.38 201 THR A CA 1
ATOM 1601 C C . THR A 1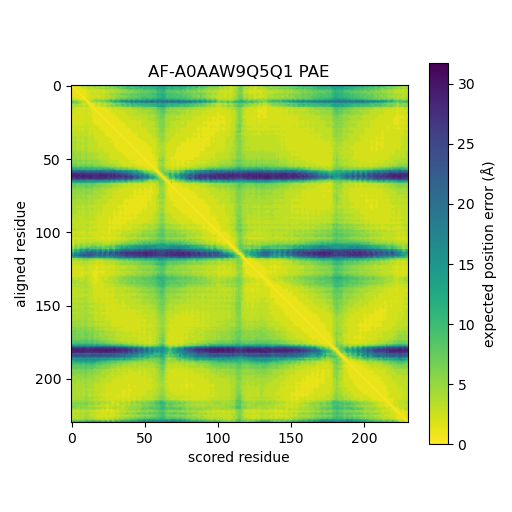 201 ? -6.158 5.651 15.737 1.00 98.38 201 THR A C 1
ATOM 1603 O O . THR A 1 201 ? -5.294 5.254 14.966 1.00 98.38 201 THR A O 1
ATOM 1606 N N . VAL A 1 202 ? -7.442 5.301 15.593 1.00 97.94 202 VAL A N 1
ATOM 1607 C CA . VAL A 1 202 ? -7.911 4.410 14.517 1.00 97.94 202 VAL A CA 1
ATOM 1608 C C . VAL A 1 202 ? -7.759 5.077 13.151 1.00 97.94 202 VAL A C 1
ATOM 1610 O O . VAL A 1 202 ? -7.224 4.465 12.228 1.00 97.94 202 VAL A O 1
ATOM 1613 N N . ALA A 1 203 ? -8.189 6.336 13.024 1.00 98.25 203 ALA A N 1
ATOM 1614 C CA . ALA A 1 203 ? -8.081 7.091 11.778 1.00 98.25 203 ALA A CA 1
ATOM 1615 C C . ALA A 1 203 ? -6.616 7.261 11.344 1.00 98.25 203 ALA A C 1
ATOM 1617 O O . ALA A 1 203 ? -6.281 7.026 10.184 1.00 98.25 203 ALA A O 1
ATOM 1618 N N . LEU A 1 204 ? -5.730 7.598 12.285 1.00 98.44 204 LEU A N 1
ATOM 1619 C CA . LEU A 1 204 ? -4.298 7.726 12.036 1.00 98.44 204 LEU A CA 1
ATOM 1620 C C . LEU A 1 20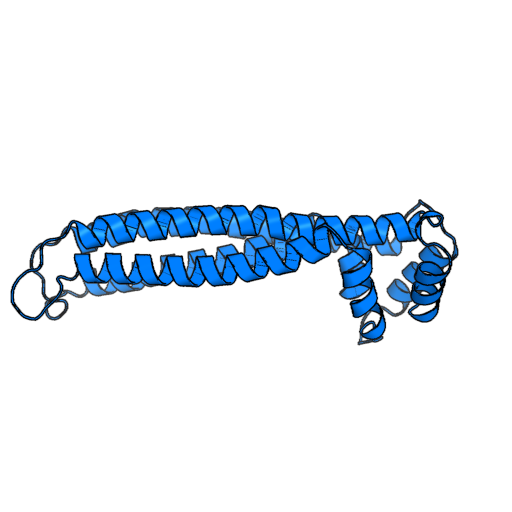4 ? -3.655 6.379 11.689 1.00 98.44 204 LEU A C 1
ATOM 1622 O O . LEU A 1 204 ? -2.858 6.337 10.759 1.00 98.44 204 LEU A O 1
ATOM 1626 N N . SER A 1 205 ? -4.028 5.269 12.339 1.00 98.25 205 SER A N 1
ATOM 1627 C CA . SER A 1 205 ? -3.551 3.933 11.945 1.00 98.25 205 SER A CA 1
ATOM 1628 C C . SER A 1 205 ? -3.923 3.590 10.499 1.00 98.25 205 SER A C 1
ATOM 1630 O O . SER A 1 205 ? -3.075 3.107 9.752 1.00 98.25 205 SER A O 1
ATOM 1632 N N . LEU A 1 206 ? -5.164 3.866 10.081 1.00 98.12 206 LEU A N 1
ATOM 1633 C CA . LEU A 1 206 ? -5.609 3.619 8.704 1.00 98.12 206 LEU A CA 1
ATOM 1634 C C . LEU A 1 206 ? -4.891 4.526 7.696 1.00 98.12 206 LEU A C 1
ATOM 1636 O O . LEU A 1 206 ? -4.473 4.057 6.640 1.00 98.12 206 LEU A O 1
ATOM 1640 N N . LEU A 1 207 ? -4.692 5.803 8.031 1.00 98.12 207 LEU A N 1
ATOM 1641 C CA . LEU A 1 207 ? -3.920 6.722 7.196 1.00 98.12 207 LEU A CA 1
ATOM 1642 C C . LEU A 1 207 ? -2.472 6.246 7.041 1.00 98.12 207 LEU A C 1
ATOM 1644 O O . LEU A 1 207 ? -1.960 6.175 5.926 1.00 98.12 207 LEU A O 1
ATOM 1648 N N . MET A 1 208 ? -1.816 5.882 8.144 1.00 98.44 208 MET A N 1
ATOM 1649 C CA . MET A 1 208 ? -0.442 5.390 8.097 1.00 98.44 208 MET A CA 1
ATOM 1650 C C . MET A 1 208 ? -0.342 4.077 7.311 1.00 98.44 208 MET A C 1
ATOM 1652 O O . MET A 1 208 ? 0.613 3.916 6.559 1.00 98.44 208 MET A O 1
ATOM 1656 N N . MET A 1 209 ? -1.331 3.179 7.402 1.00 97.94 209 MET A N 1
ATOM 1657 C CA . MET A 1 209 ? -1.411 1.966 6.572 1.00 97.94 209 MET A CA 1
ATOM 1658 C C . MET A 1 209 ? -1.394 2.304 5.076 1.00 97.94 209 MET A C 1
ATOM 1660 O O . MET A 1 209 ? -0.588 1.741 4.335 1.00 97.94 209 MET A O 1
ATOM 1664 N N . ILE A 1 210 ? -2.231 3.253 4.641 1.00 96.62 210 ILE A N 1
ATOM 1665 C CA . ILE A 1 210 ? -2.263 3.712 3.244 1.00 96.62 210 ILE A CA 1
ATOM 1666 C C . ILE A 1 210 ? -0.895 4.265 2.837 1.00 96.62 210 ILE A C 1
ATOM 1668 O O . ILE A 1 210 ? -0.375 3.904 1.782 1.00 96.62 210 ILE A O 1
ATOM 1672 N N . ILE A 1 211 ? -0.282 5.100 3.683 1.00 97.38 211 ILE A N 1
ATOM 1673 C CA . ILE A 1 211 ? 1.027 5.695 3.393 1.00 97.38 211 ILE A CA 1
ATOM 1674 C C . ILE A 1 211 ? 2.110 4.613 3.290 1.00 97.38 211 ILE A C 1
ATOM 1676 O O . ILE A 1 211 ? 2.913 4.664 2.361 1.00 97.38 211 ILE A O 1
ATOM 1680 N N . VAL A 1 212 ? 2.131 3.615 4.178 1.00 97.25 212 VAL A N 1
ATOM 1681 C CA . VAL A 1 212 ? 3.095 2.504 4.110 1.00 97.25 212 VAL A CA 1
ATOM 1682 C C . VAL A 1 212 ? 2.961 1.756 2.791 1.00 97.25 212 VAL A C 1
ATOM 1684 O O . VAL A 1 212 ? 3.951 1.620 2.077 1.00 97.25 212 VAL A O 1
ATOM 1687 N N . VAL A 1 213 ? 1.750 1.325 2.433 1.00 95.12 213 VAL A N 1
ATOM 1688 C CA . VAL A 1 213 ? 1.504 0.576 1.190 1.00 95.12 213 VAL A CA 1
ATOM 1689 C C . VAL A 1 213 ? 1.905 1.408 -0.036 1.00 95.12 213 VAL A C 1
ATOM 1691 O O . VAL A 1 213 ? 2.644 0.927 -0.893 1.00 95.12 213 VAL A O 1
ATOM 1694 N N . ALA A 1 214 ? 1.512 2.684 -0.076 1.00 92.44 214 ALA A N 1
ATOM 1695 C CA . ALA A 1 214 ? 1.806 3.586 -1.189 1.00 92.44 214 ALA A CA 1
ATOM 1696 C C . ALA A 1 214 ? 3.298 3.931 -1.341 1.00 92.44 214 ALA A C 1
ATOM 1698 O O . ALA A 1 214 ? 3.734 4.287 -2.436 1.00 92.44 214 ALA A O 1
ATOM 1699 N N . ASN A 1 215 ? 4.090 3.855 -0.267 1.00 95.19 215 ASN A N 1
ATOM 1700 C CA . ASN A 1 215 ? 5.522 4.164 -0.312 1.00 95.19 215 ASN A CA 1
ATOM 1701 C C . ASN A 1 215 ? 6.397 2.912 -0.439 1.00 95.19 215 ASN A C 1
ATOM 1703 O O . ASN A 1 215 ? 7.462 2.990 -1.042 1.00 95.19 215 ASN A O 1
ATOM 1707 N N . LEU A 1 216 ? 5.957 1.748 0.041 1.00 93.19 216 LEU A N 1
ATOM 1708 C CA . LEU A 1 216 ? 6.728 0.508 -0.074 1.00 93.19 216 LEU A CA 1
ATOM 1709 C C . LEU A 1 216 ? 7.013 0.148 -1.539 1.00 93.19 216 LEU A C 1
ATOM 1711 O O . LEU A 1 216 ? 8.138 -0.187 -1.903 1.00 93.19 216 LEU A O 1
ATOM 1715 N N . GLN A 1 217 ? 6.007 0.310 -2.393 1.00 87.00 217 GLN A N 1
ATOM 1716 C CA . GLN A 1 217 ? 6.121 0.110 -3.835 1.00 87.00 217 GLN A CA 1
ATOM 1717 C C . GLN A 1 217 ? 7.181 1.025 -4.487 1.00 87.00 217 GLN A C 1
ATOM 1719 O O . GLN A 1 217 ? 7.944 0.579 -5.339 1.00 87.00 217 GLN A O 1
ATOM 1724 N N . GLY A 1 218 ? 7.291 2.280 -4.028 1.00 86.06 218 GLY A N 1
ATOM 1725 C CA . GLY A 1 218 ? 8.249 3.266 -4.536 1.00 86.06 218 GLY A CA 1
ATOM 1726 C C . GLY A 1 218 ? 9.682 3.041 -4.057 1.00 86.06 218 GLY A C 1
ATOM 1727 O O . GLY A 1 218 ? 10.617 3.540 -4.678 1.00 86.06 218 GLY A O 1
ATOM 1728 N N . ALA A 1 219 ? 9.849 2.289 -2.968 1.00 91.38 219 ALA A N 1
ATOM 1729 C CA . ALA A 1 219 ? 11.145 1.879 -2.443 1.00 91.38 219 ALA A CA 1
ATOM 1730 C C . ALA A 1 219 ? 11.677 0.599 -3.113 1.00 91.38 219 ALA A C 1
ATOM 1732 O O . ALA A 1 219 ? 12.878 0.485 -3.336 1.00 91.38 219 ALA A O 1
ATOM 1733 N N . ILE A 1 220 ? 10.797 -0.360 -3.429 1.00 90.62 220 ILE A N 1
ATOM 1734 C CA . ILE A 1 220 ? 11.182 -1.691 -3.934 1.00 90.62 220 ILE A CA 1
ATOM 1735 C C . ILE A 1 220 ? 11.404 -1.707 -5.451 1.00 90.62 220 ILE A C 1
ATOM 1737 O O . ILE A 1 220 ? 12.284 -2.424 -5.926 1.00 90.62 220 ILE A O 1
ATOM 1741 N N . ALA A 1 221 ? 10.601 -0.954 -6.203 1.00 90.69 221 ALA A N 1
ATOM 1742 C CA . ALA A 1 221 ? 10.582 -0.993 -7.664 1.00 90.69 221 ALA A CA 1
ATOM 1743 C C . ALA A 1 221 ? 10.554 0.427 -8.263 1.00 90.69 221 ALA A C 1
ATOM 1745 O O . ALA A 1 221 ? 9.495 0.950 -8.627 1.00 90.69 221 ALA A O 1
ATOM 1746 N N . PRO A 1 222 ? 11.707 1.118 -8.269 1.00 92.12 222 PRO A N 1
ATOM 1747 C CA . PRO A 1 222 ? 11.771 2.536 -8.592 1.00 92.12 222 PRO A CA 1
ATOM 1748 C C . PRO A 1 222 ? 11.940 2.828 -10.087 1.00 92.12 222 PRO A C 1
ATOM 1750 O O . PRO A 1 222 ? 11.712 3.971 -10.475 1.00 92.12 222 PRO A O 1
ATOM 1753 N N . ILE A 1 223 ? 12.356 1.871 -10.924 1.00 93.31 223 ILE A N 1
ATOM 1754 C CA . ILE A 1 223 ? 12.709 2.118 -12.333 1.00 93.31 223 ILE A CA 1
ATOM 1755 C C . ILE A 1 223 ? 11.456 2.493 -13.125 1.00 93.31 223 ILE A C 1
ATOM 1757 O O . ILE A 1 223 ? 11.381 3.586 -13.683 1.00 93.31 223 ILE A O 1
ATOM 1761 N N . ALA A 1 224 ? 10.443 1.623 -13.134 1.00 89.75 224 ALA A N 1
ATOM 1762 C CA . ALA A 1 224 ? 9.222 1.842 -13.903 1.00 89.75 224 ALA A CA 1
ATOM 1763 C C . ALA A 1 224 ? 8.478 3.093 -13.417 1.00 89.75 224 ALA A C 1
ATOM 1765 O O . ALA A 1 224 ? 7.986 3.881 -14.216 1.00 89.75 224 ALA A O 1
ATOM 1766 N N . LEU A 1 225 ? 8.469 3.341 -12.106 1.00 87.44 225 LEU A N 1
ATOM 1767 C CA . LEU A 1 225 ? 7.880 4.555 -11.544 1.00 87.44 225 LEU A CA 1
ATOM 1768 C C . LEU A 1 225 ? 8.668 5.822 -11.852 1.00 87.44 225 LEU A C 1
ATOM 1770 O O . LEU A 1 225 ? 8.078 6.890 -11.931 1.00 87.44 225 LEU 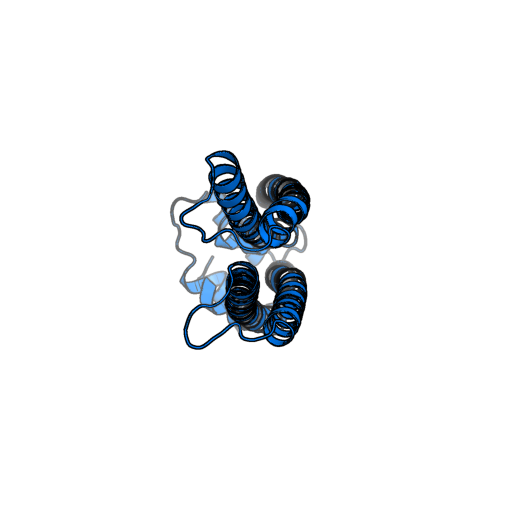A O 1
ATOM 1774 N N . THR A 1 226 ? 9.988 5.741 -11.984 1.00 89.12 226 THR A N 1
ATOM 1775 C CA . THR A 1 226 ? 10.805 6.893 -12.385 1.00 89.12 226 THR A CA 1
ATOM 1776 C C . THR A 1 226 ? 10.651 7.177 -13.878 1.00 89.12 226 THR A C 1
ATOM 1778 O O . THR A 1 226 ? 10.790 8.316 -14.292 1.00 89.12 226 THR A O 1
ATOM 1781 N N . LEU A 1 227 ? 10.313 6.174 -14.686 1.00 87.69 227 LEU A N 1
ATOM 1782 C CA . LEU A 1 227 ? 9.896 6.384 -16.071 1.00 87.69 227 LEU A CA 1
ATOM 1783 C C . LEU A 1 227 ? 8.495 7.014 -16.162 1.00 87.69 227 LEU A C 1
ATOM 1785 O O . LEU A 1 227 ? 8.291 7.923 -16.955 1.00 87.69 227 LEU A O 1
ATOM 1789 N N . LEU A 1 228 ? 7.535 6.517 -15.374 1.00 82.62 228 LEU A N 1
ATOM 1790 C CA . LEU A 1 228 ? 6.123 6.920 -15.449 1.00 82.62 228 LEU A CA 1
ATOM 1791 C C . LEU A 1 228 ? 5.811 8.222 -14.690 1.00 82.62 228 LEU A C 1
ATOM 1793 O O . LEU A 1 228 ? 4.903 8.953 -15.069 1.00 82.62 228 LEU A O 1
ATOM 1797 N N . PHE A 1 229 ? 6.526 8.484 -13.593 1.00 77.12 229 PHE A N 1
ATOM 1798 C CA . PHE A 1 229 ? 6.214 9.535 -12.614 1.00 77.12 229 PHE A CA 1
ATOM 1799 C C . PHE A 1 229 ? 7.463 10.279 -12.099 1.00 77.12 229 PHE A C 1
ATOM 1801 O O . PHE A 1 229 ? 7.403 10.875 -11.018 1.00 77.12 229 PHE A O 1
ATOM 1808 N N . GLY A 1 230 ? 8.625 10.096 -12.744 1.00 65.94 230 GLY A N 1
ATOM 1809 C CA . GLY A 1 230 ? 9.933 10.608 -12.299 1.00 65.94 230 GLY A CA 1
ATOM 1810 C C . GLY A 1 230 ? 10.135 12.099 -12.465 1.00 65.94 230 GLY A C 1
A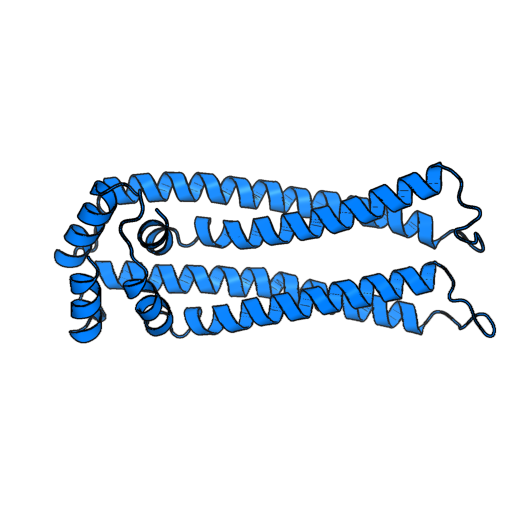TOM 1811 O O . GLY A 1 230 ? 9.600 12.673 -13.431 1.00 65.94 230 GLY A O 1
#

Nearest PDB structures (foldseek):
  5eg1-assembly1_B  TM=3.159E-01  e=2.273E+00  Escherichia coli
  8px9-assembly1_B  TM=2.507E-01  e=3.588E+00  Escherichia coli
  7psl-assembly1_A  TM=2.314E-01  e=3.755E+00  Saccharomyces cerevisiae S288C
  9cpb-assembly1_6S  TM=2.698E-01  e=8.156E+00  Bos taurus

pLDDT: mean 90.65, std 10.64, range [46.38, 98.69]

Foldseek 3Di:
DLVLLVCCLVVPVPLQLLSVLLLLLLLQLLVLLLVLLVVLLVVLQVLLVVLVVVLVPDDDDDDDDDDPLNVVSVVSNVVSVVSSVVSVVSNVVSVCCNVVVSVVLNVLSVVLDPDPDPPVLLVQSSVSRVVSDNDRDPVLVVLLVVQQVVLVVLLVVLVVLLVVLVVLLVVLVVVLNPDPDDDPVNDDPVNVVSVVSNVVSVVSNVVSSVSNSVSSSSNRRVNNCSSRPD

Secondary structure (DSSP, 8-state):
-HHHHHHHHHHTGGG-HHHHHHHHHHHHHHHHHHHHHHHHHHHHHHHHHHHHHHHHHS---TTT---HHHHHHHHHHHHHHHHHHHHHHHHHHHHHHHHSHHHHHHHHHTT----SS-HHHHHHHHHHHHHT-SSPPHHHHHHHHHHHHHHHHHHHHHHHHHHHHHHHHHHHHHHHHT-TT--GGG--HHHHHHHHHHHHHHHHHHHHHHHHHHHHHHHH-HHHHHHHH-

Sequence (230 aa):
MQNTLRSLIQSGWQSNPAMHKIISDYAKYHAALVIAGGLFTLILISLSVFFWIKFKKIPKTGKFKWIFEKKVYFSFGLLSGIVALCMTLIVAANATNAFNPLHGFSLLIDDLTPSSYSVQLHHAYNDWIQSGSSTLPTLIEQHIHRRVIFHTTKAIVCGILIIVFTALSIPLWRTLIKKPNASETKWRLKEKTFFVAGIATVALSLLMMIIVVANLQGAIAPIALTLLFG

Radius of gyration: 23.97 Å; Cα contacts (8 Å, |Δi|>4): 239; chains: 1; bounding box: 60×32×65 Å

Solvent-accessible surface area (backbone atoms only — not comparable to full-atom values): 11803 Å² total; per-residue (Å²): 90,60,67,58,53,54,50,35,65,73,76,51,32,84,82,23,45,31,47,44,51,37,47,52,24,43,16,46,22,24,40,43,38,26,55,52,34,44,54,50,24,54,52,24,45,52,48,13,52,53,24,46,54,54,35,70,70,54,77,84,60,72,98,83,59,81,54,68,55,47,50,50,25,46,50,51,16,49,51,27,40,52,53,21,52,56,35,47,53,52,23,53,59,26,42,52,27,33,78,41,28,65,63,54,52,58,67,50,46,79,69,66,63,93,69,94,47,62,66,65,58,56,50,54,49,36,53,40,49,73,67,32,42,78,70,80,54,68,71,59,50,54,54,36,52,53,44,26,54,56,20,42,51,50,20,53,54,26,50,53,47,28,54,52,26,50,62,54,28,52,61,38,49,51,59,64,50,71,55,83,86,68,55,78,91,69,59,52,71,69,54,52,52,41,49,53,51,30,50,49,24,52,55,51,25,55,52,24,49,52,48,22,50,68,18,45,22,40,40,76,18,33,61,35,48,44,73,75,71,80

Organism: NCBI:txid2716417

Mean predicted aligned error: 5.6 Å